Protein AF-A0A969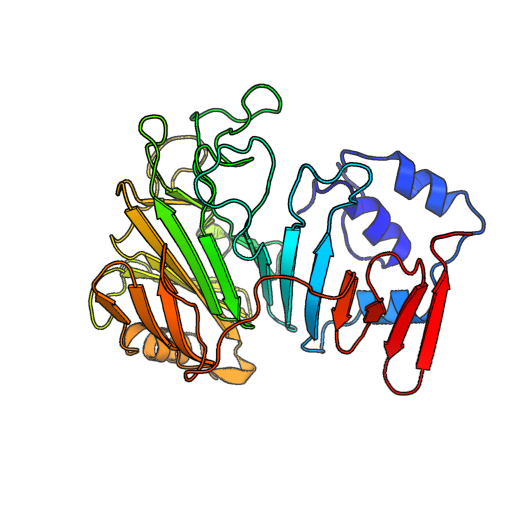XMC3-F1 (afdb_monomer)

Secondary structure (DSSP, 8-state):
-TT-TTHHHHHHHHS-S-SSS-S--HHHHHHHHSS----HHHHHHHT--S--EEEEEEE---SSS-S--EEEEEEE-SSEEEEEEET-STT--BSS---EEEEETTTEEEEEEB-S-S--SGGGSS-SSSSBSS--EEEEETTEEEEEEE--TT---EEEE--GGGSSEEEEEEEPEESSEEEEEEETTEEEEEEETT--EE--SSTTTTSEEEE--SEEEEEEEEEEHHHHSSHHHHHHHHHTSEEEEETTEEEEEETTTEEEEEESSS--EETTEEPP-S---SEEETTEEE-TT--EEEEEETTEEEEEETT-

Structure (mmCIF, N/CA/C/O backbone):
data_AF-A0A969XMC3-F1
#
_entry.id   AF-A0A969XMC3-F1
#
loop_
_atom_site.group_PDB
_atom_site.id
_atom_site.type_symbol
_atom_site.label_atom_id
_atom_site.label_alt_id
_atom_site.label_comp_id
_atom_site.label_asym_id
_atom_site.label_entity_id
_atom_site.label_seq_id
_atom_site.pdbx_PDB_ins_code
_atom_site.Cartn_x
_atom_site.Cartn_y
_atom_site.Cartn_z
_atom_site.occupancy
_atom_site.B_iso_or_equiv
_atom_site.auth_seq_id
_atom_site.auth_comp_id
_atom_site.auth_asym_id
_atom_site.auth_atom_id
_atom_site.pdbx_PDB_model_num
ATOM 1 N N . PRO A 1 1 ? -5.564 5.794 -11.787 1.00 57.62 1 PRO A N 1
ATOM 2 C CA . PRO A 1 1 ? -4.499 5.258 -12.676 1.00 57.62 1 PRO A CA 1
ATOM 3 C C . PRO A 1 1 ? -4.472 5.880 -14.079 1.00 57.62 1 PRO A C 1
ATOM 5 O O . PRO A 1 1 ? -3.404 6.253 -14.526 1.00 57.62 1 PRO A O 1
ATOM 8 N N . ASP A 1 2 ? -5.617 6.063 -14.751 1.00 64.00 2 ASP A N 1
ATOM 9 C CA . ASP A 1 2 ? -5.653 6.515 -16.165 1.00 64.00 2 ASP A CA 1
ATOM 10 C C . ASP A 1 2 ? -5.081 7.908 -16.460 1.00 64.00 2 ASP A C 1
ATOM 12 O O . ASP A 1 2 ? -4.822 8.234 -17.617 1.00 64.00 2 ASP A O 1
ATOM 16 N N . PHE A 1 3 ? -4.897 8.721 -15.422 1.00 70.06 3 PHE A N 1
ATOM 17 C CA . PHE A 1 3 ? -4.341 10.072 -15.497 1.00 70.06 3 PHE A CA 1
ATOM 18 C C . PHE A 1 3 ? -2.900 10.152 -14.976 1.00 70.06 3 PHE A C 1
ATOM 20 O O . PHE A 1 3 ? -2.352 11.245 -14.842 1.00 70.06 3 PHE A O 1
ATOM 27 N N . GLU A 1 4 ? -2.296 9.010 -14.642 1.00 75.81 4 GLU A N 1
ATOM 28 C CA . GLU A 1 4 ? -0.905 8.943 -14.209 1.00 75.81 4 GLU A CA 1
ATOM 29 C C . GLU A 1 4 ? 0.015 9.305 -15.398 1.00 75.81 4 GLU A C 1
ATOM 31 O O . GLU A 1 4 ? -0.264 8.963 -16.551 1.00 75.81 4 GLU A O 1
ATOM 36 N N . GLY A 1 5 ? 1.077 10.072 -15.133 1.00 76.88 5 GLY A N 1
ATOM 37 C CA . GLY A 1 5 ? 1.893 10.715 -16.168 1.00 76.88 5 GLY A CA 1
ATOM 38 C C . GLY A 1 5 ? 2.652 9.741 -17.075 1.00 76.88 5 GLY A C 1
ATOM 39 O O . GLY A 1 5 ? 2.871 10.036 -18.253 1.00 76.88 5 GLY A O 1
ATOM 40 N N . THR A 1 6 ? 3.007 8.561 -16.571 1.00 84.38 6 THR A N 1
ATOM 41 C CA . THR A 1 6 ? 3.701 7.508 -17.325 1.00 84.38 6 THR A CA 1
ATOM 42 C C . THR A 1 6 ? 2.764 6.573 -18.093 1.00 84.38 6 THR A C 1
ATOM 44 O O . THR A 1 6 ? 3.232 5.823 -18.948 1.00 84.38 6 THR A O 1
ATOM 47 N N . SER A 1 7 ? 1.442 6.659 -17.898 1.00 85.88 7 SER A N 1
ATOM 48 C CA . SER A 1 7 ? 0.456 5.752 -18.519 1.00 85.88 7 SER A CA 1
ATOM 49 C C . SER A 1 7 ? 0.546 5.665 -20.048 1.00 85.88 7 SER A C 1
ATOM 51 O O . SER A 1 7 ? 0.365 4.587 -20.614 1.00 85.88 7 SER A O 1
ATOM 53 N N . ALA A 1 8 ? 0.841 6.775 -20.729 1.00 87.25 8 ALA A N 1
ATOM 54 C CA . ALA A 1 8 ? 1.005 6.791 -22.184 1.00 87.25 8 ALA A CA 1
ATOM 55 C C . ALA A 1 8 ? 2.347 6.182 -22.626 1.00 87.25 8 ALA A C 1
ATOM 57 O O . ALA A 1 8 ? 2.423 5.543 -23.675 1.00 87.25 8 ALA A O 1
ATOM 58 N N . THR A 1 9 ? 3.397 6.350 -21.819 1.00 87.62 9 THR A N 1
ATOM 59 C CA . THR A 1 9 ? 4.702 5.716 -22.042 1.00 87.62 9 THR A CA 1
ATOM 60 C C . THR A 1 9 ? 4.599 4.205 -21.877 1.00 87.62 9 THR A C 1
ATOM 62 O O . THR A 1 9 ? 5.057 3.476 -22.751 1.00 87.62 9 THR A O 1
ATOM 65 N N . CYS A 1 10 ? 3.943 3.730 -20.814 1.00 87.94 10 CYS A N 1
ATOM 66 C CA . CYS A 1 10 ? 3.678 2.306 -20.609 1.00 87.94 10 CYS A CA 1
ATOM 67 C C . CYS A 1 10 ? 2.865 1.719 -21.767 1.00 87.94 10 CYS A C 1
ATOM 69 O O . CYS A 1 10 ? 3.186 0.635 -22.247 1.00 87.94 10 CYS A O 1
ATOM 71 N N . TRP A 1 11 ? 1.882 2.464 -22.290 1.00 87.44 11 TRP A N 1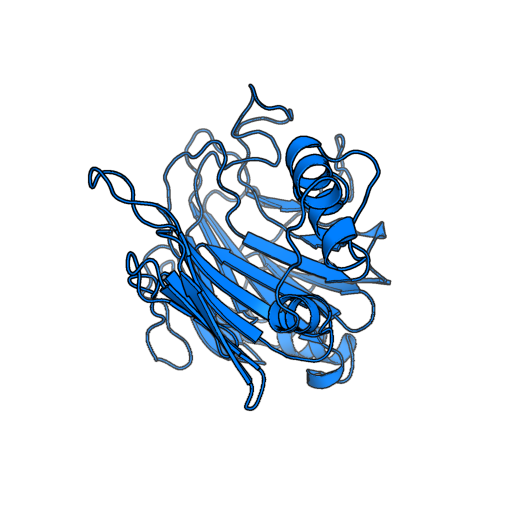
ATOM 72 C CA . TRP A 1 11 ? 1.101 1.997 -23.434 1.00 87.44 11 TRP A CA 1
ATOM 73 C C . TRP A 1 11 ? 1.976 1.802 -24.678 1.00 87.44 11 TRP A C 1
ATOM 75 O O . TRP A 1 11 ? 1.844 0.796 -25.366 1.00 87.44 11 TRP A O 1
ATOM 85 N N . LEU A 1 12 ? 2.900 2.727 -24.957 1.00 87.50 12 LEU A N 1
ATOM 86 C CA . LEU A 1 12 ? 3.820 2.599 -26.094 1.00 87.50 12 LEU A CA 1
ATOM 87 C C . LEU A 1 12 ? 4.866 1.501 -25.903 1.00 87.50 12 LEU A C 1
ATOM 89 O O . LEU A 1 12 ? 5.217 0.829 -26.869 1.00 87.50 12 LEU A O 1
ATOM 93 N N . ALA A 1 13 ? 5.386 1.349 -24.686 1.00 87.88 13 ALA A N 1
ATOM 94 C CA . ALA A 1 13 ? 6.452 0.401 -24.397 1.00 87.88 13 ALA A CA 1
ATOM 95 C C . ALA A 1 13 ? 5.925 -1.038 -24.285 1.00 87.88 13 ALA A C 1
ATOM 97 O O . ALA A 1 13 ? 6.535 -1.959 -24.825 1.00 87.88 13 ALA A O 1
ATOM 98 N N . TRP A 1 14 ? 4.781 -1.224 -23.622 1.00 88.12 14 TRP A N 1
ATOM 99 C CA . TRP A 1 14 ? 4.277 -2.530 -23.185 1.00 88.12 14 TRP A CA 1
ATOM 100 C C . TRP A 1 14 ? 2.871 -2.851 -23.711 1.00 88.12 14 TRP A C 1
ATOM 102 O O . TRP A 1 14 ? 2.376 -3.948 -23.502 1.00 88.12 14 TRP A O 1
ATOM 112 N N . GLY A 1 15 ? 2.173 -1.917 -24.364 1.00 87.00 15 GLY A N 1
ATOM 113 C CA . GLY A 1 15 ? 0.773 -2.110 -24.768 1.00 87.00 15 GLY A CA 1
ATOM 114 C C . GLY A 1 15 ? -0.236 -2.015 -23.615 1.00 87.00 15 GLY A C 1
ATOM 115 O O . GLY A 1 15 ? -1.436 -2.177 -23.836 1.00 87.00 15 GLY A O 1
ATOM 116 N N . THR A 1 16 ? 0.220 -1.714 -22.395 1.00 84.50 16 THR A N 1
ATOM 117 C CA . THR A 1 16 ? -0.602 -1.564 -21.187 1.00 84.50 16 THR A CA 1
ATOM 118 C C . THR A 1 16 ? -0.552 -0.122 -20.684 1.00 84.50 16 THR A C 1
ATOM 120 O O . THR A 1 16 ? 0.507 0.489 -20.605 1.00 84.50 16 THR A O 1
ATOM 123 N N . GLY A 1 17 ? -1.705 0.468 -20.360 1.00 83.12 17 GLY A N 1
ATOM 124 C CA . GLY A 1 17 ? -1.800 1.871 -19.940 1.00 83.12 17 GLY A CA 1
ATOM 125 C C . GLY A 1 17 ? -2.906 2.632 -20.668 1.00 83.12 17 GLY A C 1
ATOM 126 O O . GLY A 1 17 ? -3.879 2.039 -21.133 1.00 83.12 17 GLY A O 1
ATOM 127 N N . SER A 1 18 ? -2.769 3.955 -20.759 1.00 81.12 18 SER A N 1
ATOM 128 C CA . SER A 1 18 ? -3.768 4.847 -21.363 1.00 81.12 18 SER A CA 1
ATOM 129 C C . SER A 1 18 ? -3.098 5.928 -22.208 1.00 81.12 18 SER A C 1
ATOM 131 O O . SER A 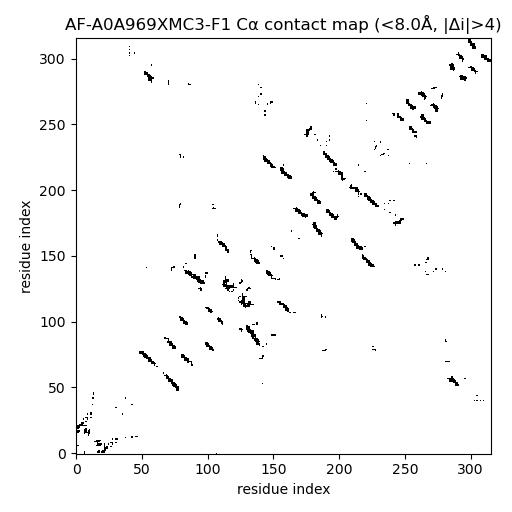1 18 ? -2.245 6.666 -21.721 1.00 81.12 18 SER A O 1
ATOM 133 N N . LEU A 1 19 ? -3.529 6.058 -23.467 1.00 77.94 19 LEU A N 1
ATOM 134 C CA . LEU A 1 19 ? -3.140 7.161 -24.358 1.00 77.94 19 LEU A CA 1
ATOM 135 C C . LEU A 1 19 ? -3.945 8.440 -24.118 1.00 77.94 19 LEU A C 1
ATOM 137 O O . LEU A 1 19 ? -3.538 9.531 -24.514 1.00 77.94 19 LEU A O 1
ATOM 141 N N . SER A 1 20 ? -5.120 8.318 -23.510 1.00 65.50 20 SER A N 1
ATOM 142 C CA . SER A 1 20 ? -6.017 9.441 -23.302 1.00 65.50 20 SER A CA 1
ATOM 143 C C . SER A 1 20 ? -5.770 10.045 -21.924 1.00 65.50 20 SER A C 1
ATOM 145 O O . SER A 1 20 ? -6.074 9.404 -20.922 1.00 65.50 20 SER A O 1
ATOM 147 N N . LYS A 1 21 ? -5.333 11.312 -21.898 1.00 61.06 21 LYS A N 1
ATOM 148 C CA . LYS A 1 21 ? -5.338 12.216 -20.726 1.00 61.06 21 LYS A CA 1
ATOM 149 C C . LYS A 1 21 ? -4.160 12.130 -19.735 1.00 61.06 21 LYS A C 1
ATOM 151 O O . LYS A 1 21 ? -4.297 12.608 -18.612 1.00 61.06 21 LYS A O 1
ATOM 156 N N . GLY A 1 22 ? -2.997 11.621 -20.143 1.00 61.03 22 GLY A N 1
ATOM 157 C CA . GLY A 1 22 ? -1.764 11.773 -19.354 1.00 61.03 22 GLY A CA 1
ATOM 158 C C . GLY A 1 22 ? -1.312 13.239 -19.260 1.00 61.03 22 GLY A C 1
ATOM 159 O O . GLY A 1 22 ? -1.433 13.995 -20.225 1.00 61.03 22 GLY A O 1
ATOM 160 N N . THR A 1 23 ? -0.785 13.649 -18.105 1.00 61.44 23 THR A N 1
ATOM 161 C CA . THR A 1 23 ? -0.321 15.029 -17.843 1.00 61.44 23 THR A CA 1
ATOM 162 C C . THR A 1 23 ? 1.047 15.347 -18.463 1.00 61.44 23 THR A C 1
ATOM 164 O O . THR A 1 23 ? 1.421 16.515 -18.556 1.00 61.44 23 THR A O 1
ATOM 167 N N . SER A 1 24 ? 1.780 14.334 -18.944 1.00 62.31 24 SER A N 1
ATOM 168 C CA . SER A 1 24 ? 3.119 14.464 -19.534 1.00 62.31 24 SER A CA 1
ATOM 169 C C . SER A 1 24 ? 3.226 13.783 -20.904 1.00 62.31 24 SER A C 1
ATOM 171 O O . SER A 1 24 ? 3.593 12.617 -21.018 1.00 62.31 24 SER A O 1
ATOM 173 N N . GLY A 1 25 ? 2.951 14.533 -21.976 1.00 65.44 25 GLY A N 1
ATOM 174 C CA . GLY A 1 25 ? 3.040 14.042 -23.361 1.00 65.44 25 GLY A CA 1
ATOM 175 C C . GLY A 1 25 ? 4.457 13.965 -23.951 1.00 65.44 25 GLY A C 1
ATOM 176 O O . GLY A 1 25 ? 4.625 13.456 -25.054 1.00 65.44 25 GLY A O 1
ATOM 177 N N . MET A 1 26 ? 5.488 14.455 -23.253 1.00 78.12 26 MET A N 1
ATOM 178 C CA . MET A 1 26 ? 6.849 14.512 -23.811 1.00 78.12 26 MET A CA 1
ATOM 179 C C . MET A 1 26 ? 7.510 13.134 -23.922 1.00 78.12 26 MET A C 1
ATOM 181 O O . MET A 1 26 ? 8.058 12.812 -24.971 1.00 78.12 26 MET A O 1
ATOM 185 N N . CYS A 1 27 ? 7.434 12.311 -22.873 1.00 82.38 27 CYS A N 1
ATOM 186 C CA . CYS A 1 27 ? 8.032 10.973 -22.856 1.00 82.38 27 CYS A CA 1
ATOM 187 C C . CYS A 1 27 ? 7.484 10.031 -23.951 1.00 82.38 27 CYS A C 1
ATOM 189 O O . CYS A 1 27 ? 8.291 9.434 -24.667 1.00 82.38 27 CYS A O 1
ATOM 191 N N . PRO A 1 28 ? 6.156 9.914 -24.168 1.00 85.56 28 PRO A N 1
ATOM 192 C CA . PRO A 1 28 ? 5.654 9.062 -25.242 1.00 85.56 28 PRO A CA 1
ATOM 193 C C . PRO A 1 28 ? 6.086 9.554 -26.634 1.00 85.56 28 PRO A C 1
ATOM 195 O O . PRO A 1 28 ? 6.432 8.742 -27.489 1.00 85.56 28 PRO A O 1
ATOM 198 N N . VAL A 1 29 ? 6.147 10.874 -26.864 1.00 87.12 29 VAL A N 1
ATOM 199 C CA . VAL A 1 29 ? 6.617 11.436 -28.143 1.00 87.12 29 VAL A CA 1
ATOM 200 C C . VAL A 1 29 ? 8.101 11.149 -28.370 1.00 87.12 29 VAL A C 1
ATOM 202 O O . VAL A 1 29 ? 8.470 10.712 -29.462 1.00 87.12 29 VAL A O 1
ATOM 205 N N . THR A 1 30 ? 8.962 11.357 -27.367 1.00 87.94 30 THR A N 1
ATOM 206 C CA . THR A 1 30 ? 10.400 11.083 -27.513 1.00 87.94 30 THR A CA 1
ATOM 207 C C . THR A 1 30 ? 10.658 9.599 -27.734 1.00 87.94 30 THR A C 1
ATOM 209 O O . THR A 1 30 ? 11.453 9.248 -28.601 1.00 87.94 30 THR A O 1
ATOM 212 N N . MET A 1 31 ? 9.938 8.716 -27.039 1.00 87.75 31 MET A N 1
ATOM 213 C CA . MET A 1 31 ? 10.046 7.275 -27.254 1.00 87.75 31 MET A CA 1
ATOM 214 C C . MET A 1 31 ? 9.613 6.890 -28.676 1.00 87.75 31 MET A C 1
ATOM 216 O O . MET A 1 31 ? 10.391 6.261 -29.391 1.00 87.75 31 MET A O 1
ATOM 220 N N . ALA A 1 32 ? 8.431 7.336 -29.120 1.00 88.81 32 ALA A N 1
ATOM 221 C CA . ALA A 1 32 ? 7.871 6.995 -30.431 1.00 88.81 32 ALA A CA 1
ATOM 222 C C . ALA A 1 32 ? 8.684 7.534 -31.623 1.00 88.81 32 ALA A C 1
ATOM 224 O O . ALA A 1 32 ? 8.706 6.914 -32.684 1.00 88.81 32 ALA A O 1
ATOM 225 N N . THR A 1 33 ? 9.342 8.686 -31.465 1.00 91.38 33 THR A N 1
ATOM 226 C CA . THR A 1 33 ? 10.127 9.332 -32.537 1.00 91.38 33 THR A CA 1
ATOM 227 C C . THR A 1 33 ? 11.608 8.953 -32.531 1.00 91.38 33 THR A C 1
ATOM 229 O O . THR A 1 33 ? 12.334 9.299 -33.463 1.00 91.38 33 THR A O 1
ATOM 232 N N . SER A 1 34 ? 12.071 8.226 -31.513 1.00 92.12 34 SER A N 1
ATOM 233 C CA . SER A 1 34 ? 13.463 7.791 -31.403 1.00 92.12 34 SER A CA 1
ATOM 234 C C . SER A 1 34 ? 13.719 6.405 -32.010 1.00 92.12 34 SER A C 1
ATOM 236 O O . SER A 1 34 ? 12.816 5.598 -32.258 1.00 92.12 34 SER A O 1
ATOM 238 N N . ALA A 1 35 ? 15.004 6.091 -32.187 1.00 92.25 35 ALA A N 1
ATOM 239 C CA . ALA A 1 35 ? 15.465 4.737 -32.485 1.00 92.25 35 ALA A CA 1
ATOM 240 C C . ALA A 1 35 ? 15.510 3.824 -31.240 1.00 92.25 35 ALA A C 1
ATOM 242 O O . ALA A 1 35 ? 15.829 2.644 -31.375 1.00 92.25 35 ALA A O 1
ATOM 243 N N . TYR A 1 36 ? 15.203 4.339 -30.039 1.00 87.75 36 TYR A N 1
ATOM 244 C CA . TYR A 1 36 ? 15.251 3.555 -28.807 1.00 87.75 36 TYR A CA 1
ATOM 245 C C . TYR A 1 36 ? 14.227 2.420 -28.845 1.00 87.75 36 TYR A C 1
ATOM 247 O O . TYR A 1 36 ? 13.073 2.606 -29.237 1.00 87.75 36 TYR A O 1
ATOM 255 N N . ARG A 1 37 ? 14.649 1.235 -28.415 1.00 85.25 37 ARG A N 1
ATOM 256 C CA . ARG A 1 37 ? 13.784 0.083 -28.174 1.00 85.25 37 ARG A CA 1
ATOM 257 C C . ARG A 1 37 ? 14.122 -0.449 -26.794 1.00 85.25 37 ARG A C 1
ATOM 259 O O . ARG A 1 37 ? 15.298 -0.647 -26.493 1.00 85.25 37 ARG A O 1
ATOM 266 N N . ALA A 1 38 ? 13.100 -0.649 -25.968 1.00 84.88 38 ALA A N 1
ATOM 267 C CA . ALA A 1 38 ? 13.299 -1.252 -24.664 1.00 84.88 38 ALA A CA 1
ATOM 268 C C . ALA A 1 38 ? 13.904 -2.660 -24.838 1.00 84.88 38 ALA A C 1
ATOM 270 O O . ALA A 1 38 ? 13.437 -3.409 -25.703 1.00 84.88 38 ALA A O 1
ATOM 271 N N . PRO A 1 39 ? 14.927 -3.032 -24.049 1.00 88.44 39 PRO A N 1
ATOM 272 C CA . PRO A 1 39 ? 15.410 -4.405 -23.984 1.00 88.44 39 PRO A CA 1
ATOM 273 C C . PRO A 1 39 ? 14.260 -5.409 -23.816 1.00 88.44 39 PRO A C 1
ATOM 275 O O . PRO A 1 39 ? 13.330 -5.176 -23.038 1.00 88.44 39 PRO A O 1
ATOM 278 N N . ALA A 1 40 ? 14.326 -6.537 -24.529 1.00 89.31 40 ALA A N 1
ATOM 279 C CA . ALA A 1 40 ? 13.264 -7.549 -24.522 1.00 89.31 40 ALA A CA 1
ATOM 280 C C . ALA A 1 40 ? 12.960 -8.074 -23.107 1.00 89.31 40 ALA A C 1
ATOM 282 O O . ALA A 1 40 ? 11.796 -8.289 -22.775 1.00 89.31 40 ALA A O 1
ATOM 283 N N . ILE A 1 41 ? 13.983 -8.179 -22.254 1.00 92.56 41 ILE A N 1
ATOM 284 C CA . ILE A 1 41 ? 13.846 -8.545 -20.839 1.00 92.56 41 ILE A CA 1
ATOM 285 C C . ILE A 1 41 ? 12.941 -7.583 -20.049 1.00 92.56 41 ILE A C 1
ATOM 287 O O . ILE A 1 41 ? 12.122 -8.036 -19.258 1.00 92.56 41 ILE A O 1
ATOM 291 N N . LEU A 1 42 ? 13.004 -6.268 -20.297 1.00 91.12 42 LEU A N 1
ATOM 292 C CA . LEU A 1 42 ? 12.108 -5.306 -19.637 1.00 91.12 42 LEU A CA 1
ATOM 293 C C . LEU A 1 42 ? 10.668 -5.477 -20.114 1.00 91.12 42 LEU A C 1
ATOM 295 O O . LEU A 1 42 ? 9.740 -5.408 -19.315 1.00 91.12 42 LEU A O 1
ATOM 299 N N . THR A 1 43 ? 10.491 -5.734 -21.413 1.00 90.06 43 THR A N 1
ATOM 300 C CA . THR A 1 43 ? 9.163 -5.965 -21.996 1.00 90.06 43 THR A CA 1
ATOM 301 C C . THR A 1 43 ? 8.530 -7.216 -21.408 1.00 90.06 43 THR A C 1
ATOM 303 O O . THR A 1 43 ? 7.369 -7.187 -21.014 1.00 90.06 43 THR A O 1
ATOM 306 N N . SER A 1 44 ? 9.292 -8.308 -21.309 1.00 91.19 44 SER A N 1
ATOM 307 C CA . SER A 1 44 ? 8.781 -9.533 -20.707 1.00 91.19 44 SER A CA 1
ATOM 308 C C . SER A 1 44 ? 8.420 -9.296 -19.243 1.00 91.19 44 SER A C 1
ATOM 310 O O . SER A 1 44 ? 7.356 -9.731 -18.815 1.00 91.19 44 SER A O 1
ATOM 312 N N . MET A 1 45 ? 9.276 -8.621 -18.461 1.00 92.69 45 MET A N 1
ATOM 313 C CA . MET A 1 45 ? 9.014 -8.321 -17.043 1.00 92.69 45 MET A CA 1
ATOM 314 C C . MET A 1 45 ? 7.751 -7.478 -16.861 1.00 92.69 45 MET A C 1
ATOM 316 O O . MET A 1 45 ? 6.930 -7.788 -16.007 1.00 92.69 45 MET A O 1
ATOM 320 N N . ALA A 1 46 ? 7.568 -6.446 -17.686 1.00 90.50 46 ALA A N 1
ATOM 321 C CA . ALA A 1 46 ? 6.406 -5.563 -17.618 1.00 90.50 46 ALA A CA 1
ATOM 322 C C . ALA A 1 46 ? 5.084 -6.256 -17.996 1.00 90.50 46 ALA A C 1
ATOM 324 O O . ALA A 1 46 ? 4.023 -5.834 -17.542 1.00 90.50 46 ALA A O 1
ATOM 325 N N . LEU A 1 47 ? 5.145 -7.291 -18.839 1.00 91.19 47 LEU A N 1
ATOM 326 C CA . LEU A 1 47 ? 3.986 -8.052 -19.315 1.00 91.19 47 LEU A CA 1
ATOM 327 C C . LEU A 1 47 ? 3.668 -9.295 -18.481 1.00 91.19 47 LEU A C 1
ATOM 329 O O . LEU A 1 47 ? 2.708 -9.995 -18.781 1.00 91.19 47 LEU A O 1
ATOM 333 N N . ASP A 1 48 ? 4.473 -9.588 -17.469 1.00 93.19 48 ASP A N 1
ATOM 334 C CA . ASP A 1 48 ? 4.291 -10.756 -16.621 1.00 93.19 48 ASP A CA 1
ATOM 335 C C . ASP A 1 48 ? 3.173 -10.522 -15.600 1.00 93.19 48 ASP A C 1
ATOM 337 O O . ASP A 1 48 ? 3.277 -9.661 -14.724 1.00 93.19 48 ASP A O 1
ATOM 341 N N . ASP A 1 49 ? 2.112 -11.314 -15.689 1.00 91.00 49 ASP A N 1
ATOM 342 C CA . ASP A 1 49 ? 0.951 -11.287 -14.799 1.00 91.00 49 ASP A CA 1
ATOM 343 C C . ASP A 1 49 ? 0.830 -12.554 -13.936 1.00 91.00 49 ASP A C 1
ATOM 345 O O . ASP A 1 49 ? -0.168 -12.731 -13.244 1.00 91.00 49 ASP A O 1
ATOM 349 N N . GLU A 1 50 ? 1.859 -13.407 -13.922 1.00 94.25 50 GLU A N 1
ATOM 350 C CA . GLU A 1 50 ? 1.849 -14.699 -13.221 1.00 94.25 50 GLU A CA 1
ATOM 351 C C . GLU A 1 50 ? 2.752 -14.726 -11.979 1.00 94.25 50 GLU A C 1
ATOM 353 O O . GLU A 1 50 ? 2.460 -15.428 -11.005 1.00 94.25 50 GLU A O 1
ATOM 358 N N . SER A 1 51 ? 3.849 -13.966 -11.983 1.00 95.31 51 SER A N 1
ATOM 359 C CA . SER A 1 51 ? 4.858 -14.060 -10.930 1.00 95.31 51 SER A CA 1
ATOM 360 C C . SER A 1 51 ? 4.488 -13.250 -9.691 1.00 95.31 51 SER A C 1
ATOM 362 O O . SER A 1 51 ? 3.973 -12.132 -9.769 1.00 95.31 51 SER A O 1
ATOM 364 N N . VAL A 1 52 ? 4.839 -13.796 -8.527 1.00 96.50 52 VAL A N 1
ATOM 365 C CA . VAL A 1 52 ? 4.907 -13.035 -7.278 1.00 96.50 52 VAL A CA 1
ATOM 366 C C . VAL A 1 52 ? 6.300 -12.429 -7.169 1.00 96.50 52 VAL A C 1
ATOM 368 O O . VAL A 1 52 ? 7.288 -13.140 -7.325 1.00 96.50 52 VAL A O 1
ATOM 371 N N . VAL A 1 53 ? 6.378 -11.123 -6.930 1.00 95.88 53 VAL A N 1
ATOM 372 C CA . VAL A 1 53 ? 7.637 -10.375 -6.882 1.00 95.88 53 VAL A CA 1
ATOM 373 C C . VAL A 1 53 ? 7.629 -9.450 -5.675 1.00 95.88 53 VAL A C 1
ATOM 375 O O . VAL A 1 53 ? 6.737 -8.612 -5.534 1.00 95.88 53 VAL A O 1
ATOM 378 N N . GLU A 1 54 ? 8.648 -9.577 -4.830 1.00 96.44 54 GLU A N 1
ATOM 379 C CA . GLU A 1 54 ? 8.996 -8.579 -3.820 1.00 96.44 54 GLU A CA 1
ATOM 380 C C . GLU A 1 54 ? 10.140 -7.710 -4.358 1.00 96.44 54 GLU A C 1
ATOM 382 O O . GLU A 1 54 ? 11.083 -8.211 -4.974 1.00 96.44 54 GLU A O 1
ATOM 387 N N . SER A 1 55 ? 10.047 -6.402 -4.144 1.00 97.19 55 SER A N 1
ATOM 388 C CA . SER A 1 55 ? 11.105 -5.435 -4.421 1.00 97.19 55 SER A CA 1
ATOM 389 C C . SER A 1 55 ? 11.264 -4.523 -3.215 1.00 97.19 55 SER A C 1
ATOM 391 O O . SER A 1 55 ? 10.284 -3.971 -2.709 1.00 97.19 55 SER A O 1
ATOM 393 N N . ARG A 1 56 ? 12.498 -4.369 -2.742 1.00 97.56 56 ARG A N 1
ATOM 394 C CA . ARG A 1 56 ? 12.880 -3.365 -1.749 1.00 97.56 56 ARG A CA 1
ATOM 395 C C . ARG A 1 56 ? 13.658 -2.284 -2.462 1.00 97.56 56 ARG A C 1
ATOM 397 O O . ARG A 1 56 ? 14.651 -2.564 -3.128 1.00 97.56 56 ARG A O 1
ATOM 404 N N . GLU A 1 57 ? 13.206 -1.048 -2.325 1.00 95.75 57 GLU A N 1
ATOM 405 C CA . GLU A 1 57 ? 13.748 0.059 -3.101 1.00 95.75 57 GLU A CA 1
ATOM 406 C C . GLU A 1 57 ? 14.133 1.219 -2.203 1.00 95.75 57 GLU A C 1
ATOM 408 O O . GLU A 1 57 ? 13.444 1.538 -1.230 1.00 95.75 57 GLU A O 1
ATOM 413 N N . ARG A 1 58 ? 15.229 1.878 -2.567 1.00 94.06 58 ARG A N 1
ATOM 414 C CA . ARG A 1 58 ? 15.706 3.097 -1.924 1.00 94.06 58 ARG A CA 1
ATOM 415 C C . ARG A 1 58 ? 15.700 4.237 -2.924 1.00 94.06 58 ARG A C 1
ATOM 417 O O . ARG A 1 58 ? 16.485 4.260 -3.871 1.00 94.06 58 ARG A O 1
ATOM 424 N N . GLN A 1 59 ? 14.844 5.217 -2.666 1.00 90.88 59 GLN A N 1
ATOM 425 C CA . GLN A 1 59 ? 14.651 6.396 -3.499 1.00 90.88 59 GLN A CA 1
ATOM 426 C C . GLN A 1 59 ? 15.133 7.677 -2.804 1.00 90.88 59 GLN A C 1
ATOM 428 O O . GLN A 1 59 ? 15.198 7.781 -1.577 1.00 90.88 59 GLN A O 1
ATOM 433 N N . GLY A 1 60 ? 15.459 8.679 -3.622 1.00 84.19 60 GLY A N 1
ATOM 434 C CA . GLY A 1 60 ? 16.082 9.934 -3.199 1.00 84.19 60 GLY A CA 1
ATOM 435 C C . GLY A 1 60 ? 17.583 9.936 -3.479 1.00 84.19 60 GLY A C 1
ATOM 436 O O . GLY A 1 60 ? 18.211 8.882 -3.513 1.00 84.19 60 GLY A O 1
ATOM 437 N N . TYR A 1 61 ? 18.152 11.118 -3.717 1.00 68.38 61 TYR A N 1
ATOM 438 C CA . TYR A 1 61 ? 19.560 11.294 -4.074 1.00 68.38 61 TYR A CA 1
ATOM 439 C C . TYR A 1 61 ? 20.223 12.289 -3.120 1.00 68.38 61 TYR A C 1
ATOM 441 O O . TYR A 1 61 ? 19.916 13.485 -3.124 1.00 68.38 61 TYR A O 1
ATOM 449 N N . HIS A 1 62 ? 21.135 11.808 -2.276 1.00 62.44 62 HIS A N 1
ATOM 450 C CA . HIS A 1 62 ? 21.875 12.665 -1.355 1.00 62.44 62 HIS A CA 1
ATOM 451 C C . HIS A 1 62 ? 23.049 13.355 -2.056 1.00 62.44 62 HIS A C 1
ATOM 453 O O . HIS A 1 62 ? 24.166 12.845 -2.054 1.00 62.44 62 HIS A O 1
ATOM 459 N N . ARG A 1 63 ? 22.850 14.577 -2.562 1.00 54.50 63 ARG A N 1
ATOM 460 C CA . ARG A 1 63 ? 23.996 15.473 -2.819 1.00 54.50 63 ARG A CA 1
ATOM 461 C C . ARG A 1 63 ? 24.404 16.321 -1.618 1.00 54.50 63 ARG A C 1
ATOM 463 O O . ARG A 1 63 ? 25.542 16.771 -1.598 1.00 54.50 63 ARG A O 1
ATOM 470 N N . MET A 1 64 ? 23.527 16.532 -0.624 1.00 51.91 64 MET A N 1
ATOM 471 C CA . MET A 1 64 ? 23.797 17.450 0.503 1.00 51.91 64 MET A CA 1
ATOM 472 C C . MET A 1 64 ? 23.246 17.022 1.884 1.00 51.91 64 MET A C 1
ATOM 474 O O . MET A 1 64 ? 23.014 17.872 2.731 1.00 51.91 64 MET A O 1
ATOM 478 N N . ALA A 1 65 ? 23.084 15.718 2.146 1.00 57.34 65 ALA A N 1
ATOM 479 C CA . ALA A 1 65 ? 22.857 15.133 3.486 1.00 57.34 65 ALA A CA 1
ATOM 480 C C . ALA A 1 65 ? 21.623 15.584 4.315 1.00 57.34 65 ALA A C 1
ATOM 482 O O . ALA A 1 65 ? 21.494 15.153 5.456 1.00 57.34 65 ALA A O 1
ATOM 483 N N . THR A 1 66 ? 20.698 16.401 3.796 1.00 60.06 66 THR A N 1
ATOM 484 C CA . THR A 1 66 ? 19.607 16.965 4.625 1.00 60.06 66 THR A CA 1
ATOM 485 C C . THR A 1 66 ? 18.292 16.180 4.651 1.00 60.06 66 THR A C 1
ATOM 487 O O . THR A 1 66 ? 17.502 16.415 5.558 1.00 60.06 66 THR A O 1
ATOM 490 N N . ALA A 1 67 ? 18.020 15.275 3.703 1.00 70.00 67 ALA A N 1
ATOM 491 C CA . ALA A 1 67 ? 16.715 14.602 3.597 1.00 70.00 67 ALA A CA 1
ATOM 492 C C . ALA A 1 67 ? 16.852 13.079 3.510 1.00 70.00 67 ALA A C 1
ATOM 494 O O . ALA A 1 67 ? 17.486 12.595 2.577 1.00 70.00 67 ALA A O 1
ATOM 495 N N . GLU A 1 68 ? 16.258 12.347 4.458 1.00 82.62 68 GLU A N 1
ATOM 496 C CA . GLU A 1 68 ? 16.271 10.877 4.506 1.00 82.62 68 GLU A CA 1
ATOM 497 C C . GLU A 1 68 ? 15.771 10.233 3.200 1.00 82.62 68 GLU A C 1
ATOM 499 O O . GLU A 1 68 ? 14.885 10.764 2.529 1.00 82.62 68 GLU A O 1
ATOM 504 N N . HIS A 1 69 ? 16.313 9.061 2.856 1.00 89.00 69 HIS A N 1
ATOM 505 C CA . HIS A 1 69 ? 15.796 8.271 1.737 1.00 89.00 69 HIS A CA 1
ATOM 506 C C . HIS A 1 69 ? 14.391 7.752 2.017 1.00 89.00 69 HIS A C 1
ATOM 508 O O . HIS A 1 69 ? 14.087 7.321 3.131 1.00 89.00 69 HIS A O 1
ATOM 514 N N . ALA A 1 70 ? 13.586 7.687 0.962 1.00 92.69 70 ALA A N 1
ATOM 515 C CA . ALA A 1 70 ? 12.371 6.894 0.963 1.00 92.69 70 ALA A CA 1
ATOM 516 C C . ALA A 1 70 ? 12.754 5.433 0.705 1.00 92.69 70 ALA A C 1
ATOM 518 O O . ALA A 1 70 ? 13.202 5.088 -0.387 1.00 92.69 70 ALA A O 1
ATOM 519 N N . ASN A 1 71 ? 12.614 4.591 1.724 1.00 95.62 71 ASN A N 1
ATOM 520 C CA . ASN A 1 71 ? 12.776 3.147 1.597 1.00 95.62 71 ASN A CA 1
ATOM 521 C C . ASN A 1 71 ? 11.377 2.554 1.462 1.00 95.62 71 ASN A C 1
ATOM 523 O O . ASN A 1 71 ? 10.537 2.815 2.315 1.00 95.62 71 ASN A O 1
ATOM 527 N N . LEU A 1 72 ? 11.089 1.794 0.413 1.00 95.31 72 LEU A N 1
ATOM 528 C CA . LEU A 1 72 ? 9.763 1.218 0.198 1.00 95.31 72 LEU A CA 1
ATOM 529 C C . LEU A 1 72 ? 9.850 -0.268 -0.116 1.00 95.31 72 LEU A C 1
ATOM 531 O O . LEU A 1 72 ? 10.871 -0.759 -0.596 1.00 95.31 72 LEU A O 1
ATOM 535 N N . ILE A 1 73 ? 8.761 -0.969 0.176 1.00 97.50 73 ILE A N 1
ATOM 536 C CA . ILE A 1 73 ? 8.547 -2.338 -0.278 1.00 97.50 73 ILE A CA 1
ATOM 537 C C . ILE A 1 73 ? 7.455 -2.305 -1.336 1.00 97.50 73 ILE A C 1
ATOM 539 O O . ILE A 1 73 ? 6.467 -1.586 -1.196 1.00 97.50 73 ILE A O 1
ATOM 543 N N . VAL A 1 74 ? 7.634 -3.079 -2.395 1.00 97.44 74 VAL A N 1
ATOM 544 C CA . VAL A 1 74 ? 6.611 -3.385 -3.387 1.00 97.44 74 VAL A CA 1
ATOM 545 C C . VAL A 1 74 ? 6.441 -4.894 -3.380 1.00 97.44 74 VAL A C 1
ATOM 547 O O . VAL A 1 74 ? 7.391 -5.627 -3.629 1.00 97.44 74 VAL A O 1
ATOM 550 N N . TYR A 1 75 ? 5.235 -5.362 -3.088 1.00 98.19 75 TYR A N 1
ATOM 551 C CA . TYR A 1 75 ? 4.880 -6.771 -3.165 1.00 98.19 75 TYR A CA 1
ATOM 552 C C . TYR A 1 75 ? 3.772 -6.928 -4.200 1.00 98.19 75 TYR A C 1
ATOM 554 O O . TYR A 1 75 ? 2.649 -6.456 -4.005 1.00 98.19 75 TYR A O 1
ATOM 562 N N . ARG A 1 76 ? 4.111 -7.535 -5.335 1.00 97.31 76 ARG A N 1
ATOM 563 C CA . ARG A 1 76 ? 3.228 -7.723 -6.484 1.00 97.31 76 ARG A CA 1
ATOM 564 C C . ARG A 1 76 ? 2.895 -9.197 -6.632 1.00 97.31 76 ARG A C 1
ATOM 566 O O . ARG A 1 76 ? 3.778 -10.042 -6.592 1.00 97.31 76 ARG A O 1
ATOM 573 N N . THR A 1 77 ? 1.628 -9.484 -6.867 1.00 97.94 77 THR A N 1
ATOM 574 C CA . THR A 1 77 ? 1.100 -10.800 -7.223 1.00 97.94 77 THR A CA 1
ATOM 575 C C . THR A 1 77 ? 0.297 -10.680 -8.525 1.00 97.94 77 THR A C 1
ATOM 577 O O . THR A 1 77 ? 0.044 -9.558 -8.981 1.00 97.94 77 THR A O 1
ATOM 580 N N . PRO A 1 78 ? -0.167 -11.801 -9.104 1.00 97.44 78 PRO A N 1
ATOM 581 C CA . PRO A 1 78 ? -1.132 -11.783 -10.205 1.00 97.44 78 PRO A CA 1
ATOM 582 C C . PRO A 1 78 ? -2.415 -11.002 -9.919 1.00 97.44 78 PRO A C 1
ATOM 584 O O . PRO A 1 78 ? -3.039 -10.487 -10.841 1.00 97.44 78 PRO A O 1
ATOM 587 N N . ASP A 1 79 ? -2.830 -10.918 -8.655 1.00 98.19 79 ASP A N 1
ATOM 588 C CA . ASP A 1 79 ? -4.176 -10.477 -8.282 1.00 98.19 79 ASP A CA 1
ATOM 589 C C . ASP A 1 79 ? -4.198 -9.109 -7.585 1.00 98.19 79 ASP A C 1
ATOM 591 O O . ASP A 1 79 ? -5.229 -8.431 -7.573 1.00 98.19 79 ASP A O 1
ATOM 595 N N . TYR A 1 80 ? -3.064 -8.691 -7.017 1.00 98.12 80 TYR A N 1
ATOM 596 C CA . TYR A 1 80 ? -2.896 -7.411 -6.333 1.00 98.12 80 TYR A CA 1
ATOM 597 C C . TYR A 1 80 ? -1.428 -6.977 -6.248 1.00 98.12 80 TYR A C 1
ATOM 599 O O . TYR A 1 80 ? -0.507 -7.789 -6.315 1.00 98.12 80 TYR A O 1
ATOM 607 N N . LEU A 1 81 ? -1.218 -5.689 -6.000 1.00 98.00 81 LEU A N 1
ATOM 608 C CA . LEU A 1 81 ? 0.053 -5.093 -5.605 1.00 98.00 81 LEU A CA 1
ATOM 609 C C . LEU A 1 81 ? -0.154 -4.272 -4.334 1.00 98.00 81 LEU A C 1
ATOM 611 O O . LEU A 1 81 ? -1.120 -3.522 -4.242 1.00 98.00 81 LEU A O 1
ATOM 615 N N . ILE A 1 82 ? 0.760 -4.372 -3.376 1.00 98.62 82 ILE A N 1
ATOM 616 C CA . ILE A 1 82 ? 0.785 -3.554 -2.159 1.00 98.62 82 ILE A CA 1
ATOM 617 C C . ILE A 1 82 ? 2.164 -2.933 -1.981 1.00 98.62 82 ILE A C 1
ATOM 619 O O . ILE A 1 82 ? 3.189 -3.604 -2.123 1.00 98.62 82 ILE A O 1
ATOM 623 N N . SER A 1 83 ? 2.191 -1.636 -1.695 1.00 98.25 83 SER A N 1
ATOM 624 C CA . SER A 1 83 ? 3.428 -0.901 -1.482 1.00 98.25 83 SER A CA 1
ATOM 625 C C . SER A 1 83 ? 3.276 0.177 -0.422 1.00 98.25 83 SER A C 1
ATOM 627 O O . SER A 1 83 ? 2.230 0.820 -0.337 1.00 98.25 83 SER A O 1
ATOM 629 N N . GLY A 1 84 ? 4.334 0.384 0.355 1.00 98.00 84 GLY A N 1
ATOM 630 C CA . GLY A 1 84 ? 4.388 1.299 1.481 1.00 98.00 84 GLY A CA 1
ATOM 631 C C . GLY A 1 84 ? 5.807 1.811 1.706 1.00 98.00 84 GLY A C 1
ATOM 632 O O . GLY A 1 84 ? 6.781 1.057 1.614 1.00 98.00 84 GLY A O 1
ATOM 633 N N . VAL A 1 85 ? 5.923 3.106 2.000 1.00 96.88 85 VAL A N 1
ATOM 634 C CA . VAL A 1 85 ? 7.194 3.782 2.275 1.00 96.88 85 VAL A CA 1
ATOM 635 C C . VAL A 1 85 ? 7.521 3.673 3.764 1.00 96.88 85 VAL A C 1
ATOM 637 O O . VAL A 1 85 ? 6.927 4.356 4.593 1.00 96.88 85 VAL A O 1
ATOM 640 N N . GLN A 1 86 ? 8.483 2.819 4.091 1.00 97.25 86 GLN A N 1
ATOM 641 C CA . GLN A 1 86 ? 8.885 2.428 5.438 1.00 97.25 86 GLN A CA 1
ATOM 642 C C . GLN A 1 86 ? 9.355 3.623 6.275 1.00 97.25 86 GLN A C 1
ATOM 644 O O . GLN A 1 86 ? 10.335 4.279 5.921 1.00 97.25 86 GLN A O 1
ATOM 649 N N . ASP A 1 87 ? 8.676 3.862 7.402 1.00 96.62 87 ASP A N 1
ATOM 650 C CA . ASP A 1 87 ? 9.072 4.770 8.496 1.00 96.62 87 ASP A CA 1
ATOM 651 C C . ASP A 1 87 ? 9.677 6.120 8.043 1.00 96.62 87 ASP A C 1
ATOM 653 O O . ASP A 1 87 ? 10.647 6.623 8.618 1.00 96.62 87 ASP A O 1
ATOM 657 N N . LEU A 1 88 ? 9.124 6.704 6.972 1.00 94.56 88 LEU A N 1
ATOM 658 C CA . LEU A 1 88 ? 9.631 7.946 6.397 1.00 94.56 88 LEU A CA 1
ATOM 659 C C . LEU A 1 88 ? 9.147 9.136 7.219 1.00 94.56 88 LEU A C 1
ATOM 661 O O . LEU A 1 88 ? 8.012 9.578 7.054 1.00 94.56 88 LEU A O 1
ATOM 665 N N . ARG A 1 89 ? 10.039 9.697 8.045 1.00 94.19 89 ARG A N 1
ATOM 666 C CA . ARG A 1 89 ? 9.834 10.987 8.729 1.00 94.19 89 ARG A CA 1
ATOM 667 C C . ARG A 1 89 ? 8.468 11.081 9.428 1.00 94.19 89 ARG A C 1
ATOM 669 O O . ARG A 1 89 ? 7.775 12.096 9.324 1.00 94.19 89 ARG A O 1
ATOM 676 N N . LYS A 1 90 ? 8.058 9.996 10.103 1.00 95.31 90 LYS A N 1
ATOM 677 C CA . LYS A 1 90 ? 6.770 9.907 10.809 1.00 95.31 90 LYS A CA 1
ATOM 678 C C . LYS A 1 90 ? 6.542 11.168 11.655 1.00 95.31 90 LYS A C 1
ATOM 680 O O . LYS A 1 90 ? 7.451 11.633 12.342 1.00 95.31 90 LYS A O 1
ATOM 685 N N . GLY A 1 91 ? 5.339 11.729 11.613 1.00 96.31 91 GLY A N 1
ATOM 686 C CA . GLY A 1 91 ? 4.994 12.932 12.375 1.00 96.31 91 GLY A CA 1
ATOM 687 C C . GLY A 1 91 ? 5.283 14.258 11.664 1.00 96.31 91 GLY A C 1
ATOM 688 O O . GLY A 1 91 ? 4.718 15.277 12.052 1.00 96.31 91 GLY A O 1
ATOM 689 N N . GLU A 1 92 ? 6.112 14.278 10.617 1.00 95.75 92 GLU A N 1
ATOM 690 C CA . GLU A 1 92 ? 6.370 15.508 9.866 1.00 95.75 92 GLU A CA 1
ATOM 691 C C . GLU A 1 92 ? 5.200 15.880 8.946 1.00 95.75 92 GLU A C 1
ATOM 693 O O . GLU A 1 92 ? 4.460 15.025 8.455 1.00 95.75 92 GLU A O 1
ATOM 698 N N . TYR A 1 93 ? 5.057 17.179 8.688 1.00 95.56 93 TYR A N 1
ATOM 699 C CA . TYR A 1 93 ? 4.157 17.709 7.667 1.00 95.56 93 TYR A CA 1
ATOM 700 C C . TYR A 1 93 ? 4.785 17.529 6.286 1.00 95.56 93 TYR A C 1
ATOM 702 O O . TYR A 1 93 ? 5.930 17.936 6.072 1.00 95.56 93 TYR A O 1
ATOM 710 N N . GLU A 1 94 ? 4.044 16.970 5.329 1.00 93.56 94 GLU A N 1
ATOM 711 C CA . GLU A 1 94 ? 4.558 16.772 3.979 1.00 93.56 94 GLU A CA 1
ATOM 712 C C . GLU A 1 94 ? 3.501 16.939 2.885 1.00 93.56 94 GLU A C 1
ATOM 714 O O . GLU A 1 94 ? 2.518 16.220 2.805 1.00 93.56 94 GLU A O 1
ATOM 719 N N . SER A 1 95 ? 3.752 17.875 1.977 1.00 91.50 95 SER A N 1
ATOM 720 C CA . SER A 1 95 ? 2.803 18.354 0.969 1.00 91.50 95 SER A CA 1
ATOM 721 C C . SER A 1 95 ? 2.464 17.369 -0.158 1.00 91.50 95 SER A C 1
ATOM 723 O O . SER A 1 95 ? 1.409 17.497 -0.770 1.00 91.50 95 SER A O 1
ATOM 725 N N . SER A 1 96 ? 3.340 16.425 -0.500 1.00 88.81 96 SER A N 1
ATOM 726 C CA . SER A 1 96 ? 3.262 15.710 -1.782 1.00 88.81 96 SER A CA 1
ATOM 727 C C . SER A 1 96 ? 3.563 14.212 -1.719 1.00 88.81 96 SER A C 1
ATOM 729 O O . SER A 1 96 ? 3.274 13.520 -2.695 1.00 88.81 96 SER A O 1
ATOM 731 N N . THR A 1 97 ? 4.120 13.690 -0.626 1.00 91.50 97 THR A N 1
ATOM 732 C CA . THR A 1 97 ? 4.411 12.252 -0.503 1.00 91.50 97 THR A CA 1
ATOM 733 C C . THR A 1 97 ? 3.139 11.409 -0.542 1.00 91.50 97 THR A C 1
ATOM 735 O O . THR A 1 97 ? 2.180 11.685 0.172 1.00 91.50 97 THR A O 1
ATOM 738 N N . HIS A 1 98 ? 3.170 10.343 -1.341 1.00 93.69 98 HIS A N 1
ATOM 739 C CA . HIS A 1 98 ? 2.209 9.247 -1.304 1.00 93.69 98 HIS A CA 1
ATOM 740 C C . HIS A 1 98 ? 2.838 8.091 -0.521 1.00 93.69 98 HIS A C 1
ATOM 742 O O . HIS A 1 98 ? 3.888 7.584 -0.912 1.00 93.69 98 HIS A O 1
ATOM 748 N N . VAL A 1 99 ? 2.241 7.711 0.606 1.00 95.81 99 VAL A N 1
ATOM 749 C CA . VAL A 1 99 ? 2.908 6.839 1.592 1.00 95.81 99 VAL A CA 1
ATOM 750 C C . VAL A 1 99 ? 2.629 5.356 1.410 1.00 95.81 99 VAL A C 1
ATOM 752 O O . VAL A 1 99 ? 3.480 4.549 1.775 1.00 95.81 99 VAL A O 1
ATOM 755 N N . ALA A 1 100 ? 1.463 4.985 0.878 1.00 98.00 100 ALA A N 1
ATOM 756 C CA . ALA A 1 100 ? 1.116 3.591 0.647 1.00 98.00 100 ALA A CA 1
ATOM 757 C C . ALA A 1 100 ? -0.076 3.426 -0.297 1.00 98.00 100 ALA A C 1
ATOM 759 O O . ALA A 1 100 ? -1.010 4.229 -0.262 1.00 98.00 100 ALA A O 1
ATOM 760 N N . GLN A 1 101 ? -0.080 2.327 -1.051 1.00 98.19 101 GLN A N 1
ATOM 761 C CA . GLN A 1 101 ? -1.160 1.960 -1.956 1.00 98.19 101 GLN A CA 1
ATOM 762 C C . GLN A 1 101 ? -1.349 0.442 -2.015 1.00 98.19 101 GLN A C 1
ATOM 764 O O . GLN A 1 101 ? -0.382 -0.315 -2.093 1.00 98.19 101 GLN A O 1
ATOM 769 N N . VAL A 1 102 ? -2.606 0.010 -2.086 1.00 98.62 102 VAL A N 1
ATOM 770 C CA . VAL A 1 102 ? -2.999 -1.298 -2.618 1.00 98.62 102 VAL A CA 1
ATOM 771 C C . VAL A 1 102 ? -3.611 -1.079 -3.994 1.00 98.62 102 VAL A C 1
ATOM 773 O O . VAL A 1 102 ? -4.477 -0.226 -4.170 1.00 98.62 102 VAL A O 1
ATOM 776 N N . THR A 1 103 ? -3.160 -1.839 -4.982 1.00 97.31 103 THR A N 1
ATOM 777 C CA . THR A 1 103 ? -3.685 -1.837 -6.347 1.00 97.31 103 THR A CA 1
ATOM 778 C C . THR A 1 103 ? -4.245 -3.214 -6.645 1.00 97.31 103 THR A C 1
ATOM 780 O O . THR A 1 103 ? -3.538 -4.209 -6.536 1.00 97.31 103 THR A O 1
ATOM 783 N N . LEU A 1 104 ? -5.511 -3.265 -7.029 1.00 97.19 104 LEU A N 1
ATOM 784 C CA . LEU A 1 104 ? -6.196 -4.471 -7.476 1.00 97.19 104 LEU A CA 1
ATOM 785 C C . LEU A 1 104 ? -6.454 -4.366 -8.986 1.00 97.19 104 LEU A C 1
ATOM 787 O O . LEU A 1 104 ? -6.226 -3.324 -9.615 1.00 97.19 104 LEU A O 1
ATOM 791 N N . HIS A 1 105 ? -6.965 -5.447 -9.571 1.00 92.62 105 HIS A N 1
ATOM 792 C CA . HIS A 1 105 ? -7.439 -5.451 -10.956 1.00 92.62 105 HIS A CA 1
ATOM 793 C C . HIS A 1 105 ? -8.449 -4.332 -11.245 1.00 92.62 105 HIS A C 1
ATOM 795 O O . HIS A 1 105 ? -8.982 -3.672 -10.354 1.00 92.62 105 HIS A O 1
ATOM 801 N N . ASN A 1 106 ? -8.713 -4.090 -12.530 1.00 87.88 106 ASN A N 1
ATOM 802 C CA . ASN A 1 106 ? -9.678 -3.080 -12.981 1.00 87.88 106 ASN A CA 1
ATOM 803 C C . ASN A 1 106 ? -9.395 -1.660 -12.460 1.00 87.88 106 ASN A C 1
ATOM 805 O O . ASN A 1 106 ? -10.311 -0.853 -12.291 1.00 87.88 106 ASN A O 1
ATOM 809 N N . LYS A 1 107 ? -8.109 -1.325 -12.266 1.00 87.75 107 LYS A N 1
ATOM 810 C CA . LYS A 1 107 ? -7.644 0.019 -11.871 1.00 87.75 107 LYS A CA 1
ATOM 811 C C . LYS A 1 107 ? -8.190 0.460 -10.509 1.00 87.75 107 LYS A C 1
ATOM 813 O O . LYS A 1 107 ? -8.325 1.663 -10.261 1.00 87.75 107 LYS A O 1
ATOM 818 N N . VAL A 1 108 ? -8.524 -0.502 -9.655 1.00 95.00 108 VAL A N 1
ATOM 819 C CA . VAL A 1 108 ? -8.965 -0.256 -8.288 1.00 95.00 108 VAL A CA 1
ATOM 820 C C . VAL A 1 108 ? -7.742 0.025 -7.432 1.00 95.00 108 VAL A C 1
ATOM 822 O O . VAL A 1 108 ? -6.770 -0.726 -7.457 1.00 95.00 108 VAL A O 1
ATOM 825 N N . VAL A 1 109 ? -7.782 1.136 -6.703 1.00 95.69 109 VAL A N 1
ATOM 826 C CA . VAL A 1 109 ? -6.711 1.548 -5.798 1.00 95.69 109 VAL A CA 1
ATOM 827 C C . VAL A 1 109 ? -7.295 1.885 -4.440 1.00 95.69 109 VAL A C 1
ATOM 829 O O . VAL A 1 109 ? -8.383 2.453 -4.358 1.00 95.69 109 VAL A O 1
ATOM 832 N N . LEU A 1 110 ? -6.547 1.549 -3.400 1.00 98.25 110 LEU A N 1
ATOM 833 C CA . LEU A 1 110 ? -6.785 1.961 -2.029 1.00 98.25 110 LEU A CA 1
ATOM 834 C C . LEU A 1 110 ? -5.520 2.647 -1.543 1.00 98.25 110 LEU A C 1
ATOM 836 O O . LEU A 1 110 ? -4.423 2.133 -1.747 1.00 98.25 110 LEU A O 1
ATOM 840 N N . PHE A 1 111 ? -5.663 3.808 -0.931 1.00 98.00 111 PHE A N 1
ATOM 841 C CA . PHE A 1 111 ? -4.553 4.560 -0.364 1.00 98.00 111 PHE A CA 1
ATOM 842 C C . PHE A 1 111 ? -5.076 5.421 0.776 1.00 98.00 111 PHE A C 1
ATOM 844 O O . PHE A 1 111 ? -6.284 5.638 0.897 1.00 98.00 111 PHE A O 1
ATOM 851 N N . TRP A 1 112 ? -4.169 5.899 1.616 1.00 98.25 112 TRP A N 1
ATOM 852 C CA . TRP A 1 112 ? -4.515 6.650 2.814 1.00 98.25 112 TRP A CA 1
ATOM 853 C C . TRP A 1 112 ? -3.933 8.050 2.756 1.00 98.25 112 TRP A C 1
ATOM 855 O O . TRP A 1 112 ? -2.830 8.243 2.245 1.00 98.25 112 TRP A O 1
ATOM 865 N N . SER A 1 113 ? -4.639 9.014 3.336 1.00 96.75 113 SER A N 1
ATOM 866 C CA . SER A 1 113 ? -4.097 10.351 3.564 1.00 96.75 113 SER A CA 1
ATOM 867 C C . SER A 1 113 ? -4.529 10.928 4.912 1.00 96.75 113 SER A C 1
ATOM 869 O O . SER A 1 113 ? -5.389 10.391 5.616 1.00 96.75 113 SER A O 1
ATOM 871 N N . CYS A 1 114 ? -3.853 12.008 5.296 1.00 97.31 114 CYS A N 1
ATOM 872 C CA . CYS A 1 114 ? -4.165 12.812 6.471 1.00 97.31 114 CYS A CA 1
ATOM 873 C C . CYS A 1 114 ? -4.299 14.262 5.985 1.00 97.31 114 CYS A C 1
ATOM 875 O O . CYS A 1 114 ? -3.279 14.937 5.828 1.00 97.31 114 CYS A O 1
ATOM 877 N N . PRO A 1 115 ? -5.512 14.715 5.635 1.00 95.38 115 PRO A N 1
ATOM 878 C CA . PRO A 1 115 ? -5.691 15.954 4.887 1.0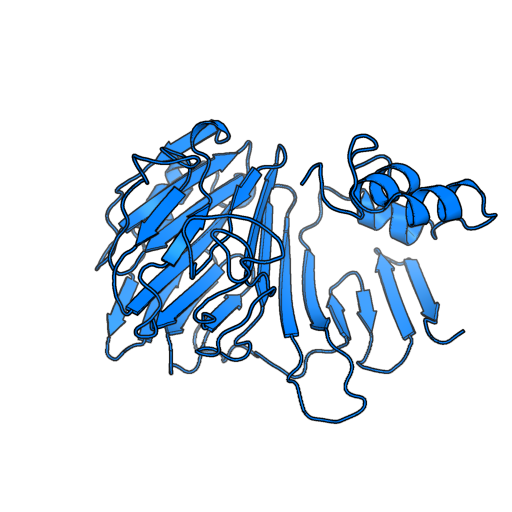0 95.38 115 PRO A CA 1
ATOM 879 C C . PRO A 1 115 ? -5.531 17.203 5.761 1.00 95.38 115 PRO A C 1
ATOM 881 O O . PRO A 1 115 ? -5.821 17.181 6.960 1.00 95.38 115 PRO A O 1
ATOM 884 N N . HIS A 1 116 ? -5.108 18.321 5.160 1.00 93.56 116 HIS A N 1
ATOM 885 C CA . HIS A 1 116 ? -5.143 19.644 5.81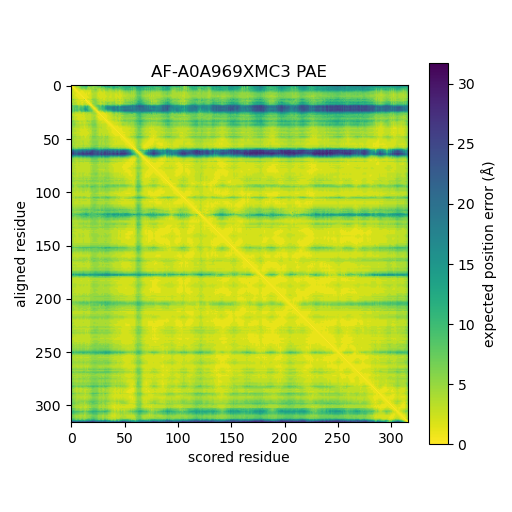1 1.00 93.56 116 HIS A CA 1
ATOM 886 C C . HIS A 1 116 ? -6.428 20.407 5.467 1.00 93.56 116 HIS A C 1
ATOM 888 O O . HIS A 1 116 ? -6.894 21.257 6.221 1.00 93.56 116 HIS A O 1
ATOM 894 N N . THR A 1 117 ? -7.024 20.099 4.315 1.00 92.06 117 THR A N 1
ATOM 895 C CA . THR A 1 117 ? -8.201 20.781 3.774 1.00 92.06 117 THR A CA 1
ATOM 896 C C . THR A 1 117 ? -9.158 19.794 3.115 1.00 92.06 117 THR A C 1
ATOM 898 O O . THR A 1 117 ? -8.777 18.682 2.770 1.00 92.06 117 THR A O 1
ATOM 901 N N . MET A 1 118 ? -10.405 20.225 2.919 1.00 90.69 118 MET A N 1
ATOM 902 C CA . MET A 1 118 ? -11.443 19.499 2.175 1.00 90.69 118 MET A CA 1
ATOM 903 C C . MET A 1 118 ? -11.330 19.657 0.654 1.00 90.69 118 MET A C 1
ATOM 905 O O . MET A 1 118 ? -12.033 18.976 -0.087 1.00 90.69 118 MET A O 1
ATOM 909 N N . GLY A 1 119 ? -10.530 20.618 0.187 1.00 90.69 119 GLY A N 1
ATOM 910 C CA . GLY A 1 119 ? -10.332 20.880 -1.237 1.00 90.69 119 GLY A CA 1
ATOM 911 C C . GLY A 1 119 ? -9.208 20.039 -1.837 1.00 90.69 119 GLY A C 1
ATOM 912 O O . GLY A 1 119 ? -8.343 19.542 -1.124 1.00 90.69 119 GLY A O 1
ATOM 913 N N . GLU A 1 120 ? -9.193 19.942 -3.163 1.00 90.88 120 GLU A N 1
ATOM 914 C CA . GLU A 1 120 ? -8.123 19.315 -3.943 1.00 90.88 120 GLU A CA 1
ATOM 915 C C . GLU A 1 120 ? -7.440 20.355 -4.833 1.00 90.88 120 GLU A C 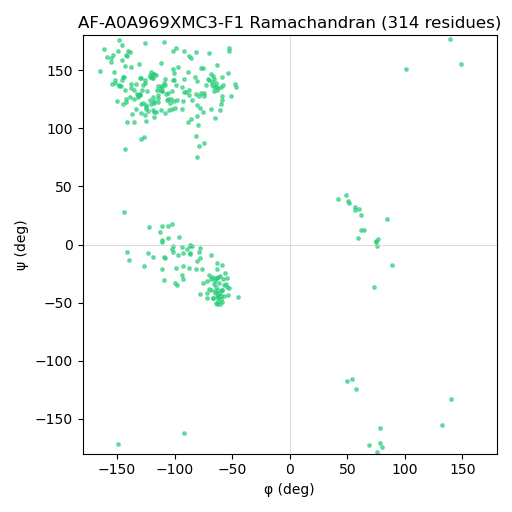1
ATOM 917 O O . GLU A 1 120 ? -8.089 21.267 -5.355 1.00 90.88 120 GLU A O 1
ATOM 922 N N . GLY A 1 121 ? -6.133 20.214 -5.046 1.00 84.19 121 GLY A N 1
ATOM 923 C CA . GLY A 1 121 ? -5.403 21.041 -5.999 1.00 84.19 121 GLY A CA 1
ATOM 924 C C . GLY A 1 121 ? -3.956 21.297 -5.606 1.00 84.19 121 GLY A C 1
ATOM 925 O O . GLY A 1 121 ? -3.587 21.329 -4.437 1.00 84.19 121 GLY A O 1
ATOM 926 N N . SER A 1 122 ? -3.115 21.571 -6.604 1.00 76.75 122 SER A N 1
ATOM 927 C CA . SER A 1 122 ? -1.670 21.749 -6.406 1.00 76.75 122 SER A CA 1
ATOM 928 C C . SER A 1 122 ? -1.300 22.867 -5.424 1.00 76.75 122 SER A C 1
ATOM 930 O O . SER A 1 122 ? -0.272 22.768 -4.766 1.00 76.75 122 SER A O 1
ATOM 932 N N . GLY A 1 123 ? -2.120 23.919 -5.315 1.00 85.88 123 GLY A N 1
ATOM 933 C CA . GLY A 1 123 ? -1.918 25.022 -4.366 1.00 85.88 123 GLY A CA 1
ATOM 934 C C . GLY A 1 123 ? -2.478 24.774 -2.962 1.00 85.88 123 GLY A C 1
ATOM 935 O O . GLY A 1 123 ? -2.357 25.649 -2.112 1.00 85.88 123 GLY A O 1
ATOM 936 N N . LEU A 1 124 ? -3.111 23.621 -2.733 1.00 88.19 124 LEU A N 1
ATOM 937 C CA . LEU A 1 124 ? -3.786 23.260 -1.483 1.00 88.19 124 LEU A CA 1
ATOM 938 C C . LEU A 1 124 ? -3.077 22.134 -0.721 1.00 88.19 124 LEU A C 1
ATOM 940 O O . LEU A 1 124 ? -3.579 21.693 0.303 1.00 88.19 124 LEU A O 1
ATOM 944 N N . ARG A 1 125 ? -1.926 21.677 -1.219 1.00 91.12 125 ARG A N 1
ATOM 945 C CA . ARG A 1 125 ? -1.158 20.547 -0.690 1.00 91.12 125 ARG A CA 1
ATOM 946 C C . ARG A 1 125 ? -0.578 20.799 0.721 1.00 91.12 125 ARG A C 1
ATOM 948 O O . ARG A 1 125 ? 0.095 21.820 0.885 1.00 91.12 125 ARG A O 1
ATOM 955 N N . PRO A 1 126 ? -0.717 19.877 1.703 1.00 94.12 126 PRO A N 1
ATOM 956 C CA . PRO A 1 126 ? -1.497 18.643 1.704 1.00 94.12 126 PRO A CA 1
ATOM 957 C C . PRO A 1 126 ? -2.986 18.902 1.495 1.00 94.12 126 PRO A C 1
ATOM 959 O O . PRO A 1 126 ? -3.638 19.541 2.316 1.00 94.12 126 PRO A O 1
ATOM 962 N N . ASP A 1 127 ? -3.514 18.406 0.386 1.00 94.12 127 ASP A N 1
ATOM 963 C CA . ASP A 1 127 ? -4.913 18.592 0.038 1.00 94.12 127 ASP A CA 1
ATOM 964 C C . ASP A 1 127 ? -5.728 17.407 0.580 1.00 94.12 127 ASP A C 1
ATOM 966 O O . ASP A 1 127 ? -5.271 16.704 1.486 1.00 94.12 127 ASP A O 1
ATOM 970 N N . TYR A 1 128 ? -6.947 17.187 0.089 1.00 94.88 128 TYR A N 1
ATOM 971 C CA . TYR A 1 128 ? -7.768 16.082 0.581 1.00 94.88 128 TYR A CA 1
ATOM 972 C C . TYR A 1 128 ? -7.131 14.687 0.356 1.00 94.88 128 TYR A C 1
ATOM 974 O O . TYR A 1 128 ? -7.270 13.797 1.198 1.00 94.88 128 TYR A O 1
ATOM 982 N N . TRP A 1 129 ? -6.373 14.490 -0.732 1.00 94.19 129 TRP A N 1
ATOM 983 C CA . TRP A 1 129 ? -5.797 13.185 -1.118 1.00 94.19 129 TRP A CA 1
ATOM 984 C C . TRP A 1 129 ? -4.284 13.187 -1.367 1.00 94.19 129 TRP A C 1
ATOM 986 O O . TRP A 1 129 ? -3.667 12.124 -1.376 1.00 94.19 129 TRP A O 1
ATOM 996 N N . SER A 1 130 ? -3.682 14.351 -1.592 1.00 92.50 130 SER A N 1
ATOM 997 C CA . SER A 1 130 ? -2.263 14.520 -1.898 1.00 92.50 130 SER A CA 1
ATOM 998 C C . SER A 1 130 ? -1.525 15.072 -0.691 1.00 92.50 130 SER A C 1
ATOM 1000 O O . SER A 1 130 ? -1.856 16.156 -0.218 1.00 92.50 130 SER A O 1
ATOM 1002 N N . GLY A 1 131 ? -0.471 14.381 -0.263 1.00 93.19 131 GLY A N 1
ATOM 1003 C CA . GLY A 1 131 ? 0.296 14.765 0.914 1.00 93.19 131 GLY A CA 1
ATOM 1004 C C . GLY A 1 131 ? -0.409 14.428 2.225 1.00 93.19 131 GLY A C 1
ATOM 1005 O O . GLY A 1 131 ? -1.492 13.844 2.271 1.00 93.19 131 GLY A O 1
ATOM 1006 N N . HIS A 1 132 ? 0.253 14.796 3.313 1.00 96.69 132 HIS A N 1
ATOM 1007 C CA . HIS A 1 132 ? -0.151 14.513 4.672 1.00 96.69 132 HIS A CA 1
ATOM 1008 C C . HIS A 1 132 ? 0.166 15.706 5.576 1.00 96.69 132 HIS A C 1
ATOM 1010 O O . HIS A 1 132 ? 1.319 16.121 5.694 1.00 96.69 132 HIS A O 1
ATOM 1016 N N . THR A 1 133 ? -0.840 16.215 6.284 1.00 96.94 133 THR A N 1
ATOM 1017 C CA . THR A 1 133 ? -0.648 17.146 7.406 1.00 96.94 133 THR A CA 1
ATOM 1018 C C . THR A 1 133 ? 0.281 16.546 8.456 1.00 96.94 133 THR A C 1
ATOM 1020 O O . THR A 1 133 ? 1.069 17.244 9.088 1.00 96.94 133 THR A O 1
ATOM 1023 N N . THR A 1 134 ? 0.200 15.227 8.628 1.00 96.69 134 THR A N 1
ATOM 1024 C CA . THR A 1 134 ? 1.111 14.456 9.463 1.00 96.69 134 THR A CA 1
ATOM 1025 C C . THR A 1 134 ? 1.399 13.117 8.795 1.00 96.69 134 THR A C 1
ATOM 1027 O O . THR A 1 134 ? 0.472 12.369 8.482 1.00 96.69 134 THR A O 1
ATOM 1030 N N . LEU A 1 135 ? 2.673 12.815 8.539 1.00 97.62 135 LEU A N 1
ATOM 1031 C CA . LEU A 1 135 ? 3.085 11.539 7.956 1.00 97.62 135 LEU A CA 1
ATOM 1032 C C . LEU A 1 135 ? 2.837 10.379 8.936 1.00 97.62 135 LEU A C 1
ATOM 1034 O O . LEU A 1 135 ? 3.159 10.508 10.124 1.00 97.62 135 LEU A O 1
ATOM 1038 N N . PRO A 1 136 ? 2.306 9.236 8.460 1.00 98.12 136 PRO A N 1
ATOM 1039 C CA . PRO A 1 136 ? 2.239 8.024 9.262 1.00 98.12 136 PRO A CA 1
ATOM 1040 C C . PRO A 1 136 ? 3.624 7.435 9.482 1.00 98.12 136 PRO A C 1
ATOM 1042 O O . PRO A 1 136 ? 4.559 7.659 8.713 1.00 98.12 136 PRO A O 1
ATOM 1045 N N . ARG A 1 137 ? 3.697 6.530 10.449 1.00 98.44 137 ARG A N 1
ATOM 1046 C CA . ARG A 1 137 ? 4.662 5.444 10.405 1.00 98.44 137 ARG A CA 1
ATOM 1047 C C . ARG A 1 137 ? 4.077 4.281 9.610 1.00 98.44 137 ARG A C 1
ATOM 1049 O O . ARG A 1 137 ? 3.169 3.605 10.093 1.00 98.44 137 ARG A O 1
ATOM 1056 N N . VAL A 1 138 ? 4.587 4.056 8.401 1.00 98.62 138 VAL A N 1
ATOM 1057 C CA . VAL A 1 138 ? 4.246 2.865 7.611 1.00 98.62 138 VAL A CA 1
ATOM 1058 C C . VAL A 1 138 ? 5.259 1.772 7.900 1.00 98.62 138 VAL A C 1
ATOM 1060 O O . VAL A 1 138 ? 6.457 2.037 7.847 1.00 98.62 138 VAL A O 1
ATOM 1063 N N . ILE A 1 139 ? 4.772 0.565 8.181 1.00 98.62 139 ILE A N 1
ATOM 1064 C CA . ILE A 1 139 ? 5.582 -0.649 8.289 1.00 98.62 139 ILE A CA 1
ATOM 1065 C C . ILE A 1 139 ? 4.961 -1.706 7.389 1.00 98.62 139 ILE A C 1
ATOM 1067 O O . ILE A 1 139 ? 3.799 -2.051 7.578 1.00 98.62 139 ILE A O 1
ATOM 1071 N N . GLN A 1 140 ? 5.716 -2.228 6.430 1.00 98.56 140 GLN A N 1
ATOM 1072 C CA . GLN A 1 140 ? 5.266 -3.309 5.549 1.00 98.56 140 GLN A CA 1
ATOM 1073 C C . GLN A 1 140 ? 6.162 -4.544 5.676 1.00 98.56 140 GLN A C 1
ATOM 1075 O O . GLN A 1 140 ? 7.382 -4.430 5.788 1.00 98.56 140 GLN A O 1
ATOM 1080 N N . HIS A 1 141 ? 5.551 -5.722 5.592 1.00 98.19 141 HIS A N 1
ATOM 1081 C CA . HIS A 1 141 ? 6.202 -6.994 5.318 1.00 98.19 141 HIS A CA 1
ATOM 1082 C C . HIS A 1 141 ? 5.345 -7.766 4.311 1.00 98.19 141 HIS A C 1
ATOM 1084 O O . HIS A 1 141 ? 4.229 -8.168 4.632 1.00 98.19 141 HIS A O 1
ATOM 1090 N N . GLN A 1 142 ? 5.856 -7.957 3.091 1.00 97.62 142 GLN A N 1
ATOM 1091 C CA . GLN A 1 142 ? 5.128 -8.630 2.009 1.00 97.62 142 GLN A CA 1
ATOM 1092 C C . GLN A 1 142 ? 3.710 -8.060 1.823 1.00 97.62 142 GLN A C 1
ATOM 1094 O O . GLN A 1 142 ? 3.557 -6.877 1.507 1.00 97.62 142 GLN A O 1
ATOM 1099 N N . ASN A 1 143 ? 2.683 -8.887 2.021 1.00 98.56 143 ASN A N 1
ATOM 1100 C CA . ASN A 1 143 ? 1.269 -8.574 1.859 1.00 98.56 143 ASN A CA 1
ATOM 1101 C C . ASN A 1 143 ? 0.603 -7.960 3.104 1.00 98.56 143 ASN A C 1
ATOM 1103 O O . ASN A 1 143 ? -0.588 -7.653 3.040 1.00 98.56 143 ASN A O 1
ATOM 1107 N N . VAL A 1 144 ? 1.343 -7.780 4.202 1.00 98.81 144 VAL A N 1
ATOM 1108 C CA . VAL A 1 144 ? 0.864 -7.194 5.461 1.00 98.81 144 VAL A CA 1
ATOM 1109 C C . VAL A 1 144 ? 1.508 -5.825 5.670 1.00 98.81 144 VAL A C 1
ATOM 1111 O O . VAL A 1 144 ? 2.719 -5.657 5.528 1.00 98.81 144 VAL A O 1
ATOM 1114 N N . MET A 1 145 ? 0.704 -4.825 6.014 1.00 98.88 145 MET A N 1
ATOM 1115 C CA . MET A 1 145 ? 1.155 -3.451 6.214 1.00 98.88 145 MET A CA 1
ATOM 1116 C C . MET A 1 145 ? 0.390 -2.782 7.351 1.00 98.88 145 MET A C 1
ATOM 1118 O O . MET A 1 145 ? -0.807 -2.986 7.515 1.00 98.88 145 MET A O 1
ATOM 1122 N N . SER A 1 146 ? 1.068 -1.935 8.114 1.00 98.81 146 SER A N 1
ATOM 1123 C CA . SER A 1 146 ? 0.451 -1.032 9.078 1.00 98.81 146 SER A CA 1
ATOM 1124 C C . SER A 1 146 ? 0.738 0.415 8.724 1.00 98.81 146 SER A C 1
ATOM 1126 O O . SER A 1 146 ? 1.867 0.730 8.350 1.00 98.81 146 SER A O 1
ATOM 1128 N N . LEU A 1 147 ? -0.233 1.295 8.941 1.00 98.75 147 LEU A N 1
ATOM 1129 C CA . LEU A 1 147 ? -0.059 2.740 8.912 1.00 98.75 147 LEU A CA 1
ATOM 1130 C C . LEU A 1 147 ? -0.541 3.324 10.237 1.00 98.75 147 LEU A C 1
ATOM 1132 O O . LEU A 1 147 ? -1.745 3.395 10.485 1.00 98.75 147 LEU A O 1
ATOM 1136 N N . THR A 1 148 ? 0.392 3.739 11.088 1.00 98.69 148 THR A N 1
ATOM 1137 C CA . THR A 1 148 ? 0.070 4.365 12.374 1.00 98.69 148 THR A CA 1
ATOM 1138 C C . THR A 1 148 ? 0.216 5.873 12.260 1.00 98.69 148 THR A C 1
ATOM 1140 O O . THR A 1 148 ? 1.291 6.366 11.927 1.00 98.69 148 THR A O 1
ATOM 1143 N N . TRP A 1 149 ? -0.847 6.607 12.571 1.00 98.25 149 TRP A N 1
ATOM 1144 C CA . TRP A 1 149 ? -0.843 8.062 12.690 1.00 98.25 149 TRP A CA 1
ATOM 1145 C C . TRP A 1 149 ? -0.974 8.496 14.141 1.00 98.25 149 TRP A C 1
ATOM 1147 O O . TRP A 1 149 ? -1.780 7.937 14.877 1.00 98.25 149 TRP A O 1
ATOM 1157 N N . ARG A 1 150 ? -0.252 9.564 14.486 1.00 97.69 150 ARG A N 1
ATOM 1158 C CA . ARG A 1 150 ? -0.564 10.481 15.585 1.00 97.69 150 ARG A CA 1
ATOM 1159 C C . ARG A 1 150 ? -0.827 11.844 14.963 1.00 97.69 150 ARG A C 1
ATOM 1161 O O . ARG A 1 150 ? 0.073 12.393 14.334 1.00 97.69 150 ARG A O 1
ATOM 1168 N N . LEU A 1 151 ? -2.053 12.336 15.049 1.00 97.19 151 LEU A N 1
ATOM 1169 C CA . LEU A 1 151 ? -2.471 13.588 14.436 1.00 97.19 151 LEU A CA 1
ATOM 1170 C C . LEU A 1 151 ? -1.831 14.781 15.153 1.00 97.19 151 LEU A C 1
ATOM 1172 O O . LEU A 1 151 ? -1.680 14.792 16.372 1.00 97.19 151 LEU A O 1
ATOM 1176 N N . SER A 1 152 ? -1.447 15.790 14.375 1.00 94.94 152 SER A N 1
ATOM 1177 C CA . SER A 1 152 ? -1.124 17.120 14.899 1.00 94.94 152 SER A CA 1
ATOM 1178 C C . SER A 1 152 ? -2.398 17.935 15.139 1.00 94.94 152 SER A C 1
ATOM 1180 O O . SER A 1 152 ? -3.442 17.625 14.573 1.00 94.94 152 SER A O 1
ATOM 1182 N N . ASP A 1 153 ? -2.298 19.040 15.883 1.00 92.94 153 ASP A N 1
ATOM 1183 C CA . ASP A 1 153 ? -3.435 19.921 16.219 1.00 92.94 153 ASP A CA 1
ATOM 1184 C C . ASP A 1 153 ? -4.175 20.514 15.001 1.00 92.94 153 ASP A C 1
ATOM 1186 O O . ASP A 1 153 ? -5.284 21.033 15.126 1.00 92.94 153 ASP A O 1
ATOM 1190 N N . ILE A 1 154 ? -3.545 20.493 13.822 1.00 93.31 154 ILE A N 1
ATOM 1191 C CA . ILE A 1 154 ? -4.106 21.000 12.560 1.00 93.31 154 ILE A CA 1
ATOM 1192 C C . ILE A 1 154 ? -4.619 19.881 11.641 1.00 93.31 154 ILE A C 1
ATOM 1194 O O . ILE A 1 154 ? -5.145 20.165 10.563 1.00 93.31 154 ILE A O 1
ATOM 1198 N N . ALA A 1 155 ? -4.437 18.621 12.036 1.00 95.44 155 ALA A N 1
ATOM 1199 C CA . ALA A 1 155 ? -5.032 17.459 11.402 1.00 95.44 155 ALA A CA 1
ATOM 1200 C C . ALA A 1 155 ? -6.297 17.055 12.167 1.00 95.44 155 ALA A C 1
ATOM 1202 O O . ALA A 1 155 ? -6.445 17.326 13.351 1.00 95.44 155 ALA A O 1
ATOM 1203 N N . TRP A 1 156 ? -7.233 16.420 11.474 1.00 95.25 156 TRP A N 1
ATOM 1204 C CA . TRP A 1 156 ? -8.565 16.162 12.030 1.00 95.25 156 TRP A CA 1
ATOM 1205 C C . TRP A 1 156 ? -9.119 14.792 11.648 1.00 95.25 156 TRP A C 1
ATOM 1207 O O . TRP A 1 156 ? -10.173 14.398 12.139 1.00 95.25 156 TRP A O 1
ATOM 1217 N N . MET A 1 157 ? -8.422 14.064 10.772 1.00 96.88 157 MET A N 1
ATOM 1218 C CA . MET A 1 157 ? -8.714 12.671 10.475 1.00 96.88 157 MET A CA 1
ATOM 1219 C C . MET A 1 157 ? -7.526 11.970 9.813 1.00 96.88 157 MET A C 1
ATOM 1221 O O . MET A 1 157 ? -6.597 12.596 9.292 1.00 96.88 157 MET A O 1
ATOM 1225 N N . THR A 1 158 ? -7.646 10.652 9.737 1.00 98.12 158 THR A N 1
ATOM 1226 C CA . THR A 1 158 ? -7.030 9.839 8.690 1.00 98.12 158 THR A CA 1
ATOM 1227 C C . THR A 1 158 ? -8.134 9.158 7.902 1.00 98.12 158 THR A C 1
ATOM 1229 O O . THR A 1 158 ? -9.173 8.805 8.464 1.00 98.12 158 THR A O 1
ATOM 1232 N N . HIS A 1 159 ? -7.929 8.951 6.609 1.00 98.00 159 HIS A N 1
ATOM 1233 C CA . HIS A 1 159 ? -8.920 8.249 5.800 1.00 98.00 159 HIS A CA 1
ATOM 1234 C C . HIS A 1 159 ? -8.299 7.393 4.712 1.00 98.00 159 HIS A C 1
ATOM 1236 O O . HIS A 1 159 ? -7.145 7.584 4.330 1.00 98.00 159 HIS A O 1
ATOM 1242 N N . CYS A 1 160 ? -9.080 6.426 4.249 1.00 98.44 160 CYS A N 1
ATOM 1243 C CA . CYS A 1 160 ? -8.745 5.512 3.174 1.00 98.44 160 CYS A CA 1
ATOM 1244 C C . CYS A 1 160 ? -9.673 5.764 1.989 1.00 98.44 160 CYS A C 1
ATOM 1246 O O . CYS A 1 160 ? -10.894 5.738 2.151 1.00 98.44 160 CYS A O 1
ATOM 1248 N N . PHE A 1 161 ? -9.113 5.948 0.797 1.00 98.00 161 PHE A N 1
ATOM 1249 C CA . PHE A 1 161 ? -9.887 5.933 -0.436 1.00 98.00 161 PHE A CA 1
ATOM 1250 C C . PHE A 1 161 ? -10.406 4.513 -0.696 1.00 98.00 161 PHE A C 1
ATOM 1252 O O . PHE A 1 161 ? -9.627 3.577 -0.874 1.00 98.00 161 PHE A O 1
ATOM 1259 N N . PHE A 1 162 ? -11.728 4.351 -0.699 1.00 97.94 162 PHE A N 1
ATOM 1260 C CA . PHE A 1 162 ? -12.402 3.054 -0.687 1.00 97.94 162 PHE A CA 1
ATOM 1261 C C . PHE A 1 162 ? -13.666 3.098 -1.553 1.00 97.94 162 PHE A C 1
ATOM 1263 O O . PHE A 1 162 ? -14.783 3.303 -1.078 1.00 97.94 162 PHE A O 1
ATOM 1270 N N . GLU A 1 163 ? -13.502 2.941 -2.866 1.00 95.88 163 GLU A N 1
ATOM 1271 C CA . GLU A 1 163 ? -14.608 3.044 -3.823 1.00 95.88 163 GLU A CA 1
ATOM 1272 C C . GLU A 1 163 ? -15.466 1.778 -3.875 1.00 95.88 163 GLU A C 1
ATOM 1274 O O . GLU A 1 163 ? -15.299 0.948 -4.767 1.00 95.88 163 GLU A O 1
ATOM 1279 N N . GLN A 1 164 ? -16.439 1.672 -2.970 1.00 95.31 164 GLN A N 1
ATOM 1280 C CA . GLN A 1 164 ? -17.302 0.493 -2.822 1.00 95.31 164 GLN A CA 1
ATOM 1281 C C . GLN A 1 164 ? -17.834 -0.079 -4.145 1.00 95.31 164 GLN A C 1
ATOM 1283 O O . GLN A 1 164 ? -17.747 -1.276 -4.394 1.00 95.31 164 GLN A O 1
ATOM 1288 N N . ASN A 1 165 ? -18.307 0.798 -5.033 1.00 94.88 165 ASN A N 1
ATOM 1289 C CA . ASN A 1 165 ? -18.917 0.424 -6.311 1.00 94.88 165 ASN A CA 1
ATOM 1290 C C . ASN A 1 165 ? -17.948 -0.182 -7.340 1.00 94.88 165 ASN A C 1
ATOM 1292 O O . ASN A 1 165 ? -18.395 -0.610 -8.402 1.00 94.88 165 ASN A O 1
ATOM 1296 N N . LYS A 1 166 ? -16.635 -0.156 -7.087 1.00 95.94 166 LYS A N 1
ATOM 1297 C CA . LYS A 1 166 ? -15.637 -0.791 -7.957 1.00 95.94 166 LYS A CA 1
ATOM 1298 C C . LYS A 1 166 ? -15.211 -2.177 -7.482 1.00 95.94 166 LYS A C 1
ATOM 1300 O O . LYS A 1 166 ? -14.484 -2.850 -8.209 1.00 95.94 166 LYS A O 1
ATOM 1305 N N . PHE A 1 167 ? -15.625 -2.583 -6.287 1.00 97.94 167 PHE A N 1
ATOM 1306 C CA . PHE A 1 167 ? -15.372 -3.924 -5.783 1.00 97.94 167 PHE A CA 1
ATOM 1307 C C . PHE A 1 167 ? -16.495 -4.868 -6.217 1.00 97.94 167 PHE A C 1
ATOM 1309 O O . PHE A 1 167 ? -17.651 -4.463 -6.335 1.00 97.94 167 PHE A O 1
ATOM 1316 N N . ASP A 1 168 ? -16.156 -6.137 -6.425 1.00 98.44 168 ASP A N 1
ATOM 1317 C CA . ASP A 1 168 ? -17.145 -7.179 -6.707 1.00 98.44 168 ASP A CA 1
ATOM 1318 C C . ASP A 1 168 ? -17.962 -7.519 -5.455 1.00 98.44 168 ASP A C 1
ATOM 1320 O O . ASP A 1 168 ? -19.119 -7.923 -5.542 1.00 98.44 168 ASP A O 1
ATOM 1324 N N . GLU A 1 169 ? -17.335 -7.399 -4.284 1.00 98.56 169 GLU A N 1
ATOM 1325 C CA . GLU A 1 169 ? -17.943 -7.665 -2.987 1.00 98.56 169 GLU A CA 1
ATOM 1326 C C . GLU A 1 169 ? -17.270 -6.814 -1.908 1.00 98.56 169 GLU A C 1
ATOM 1328 O O . GLU A 1 169 ? -16.050 -6.634 -1.931 1.00 98.56 169 GLU A O 1
ATOM 1333 N N . VAL A 1 170 ? -18.067 -6.310 -0.962 1.00 98.69 170 VAL A N 1
ATOM 1334 C CA . VAL A 1 170 ? -17.623 -5.509 0.185 1.00 98.69 170 VAL A CA 1
ATOM 1335 C C . VAL A 1 170 ? -18.284 -6.035 1.455 1.00 98.69 170 VAL A C 1
ATOM 1337 O O . VAL A 1 170 ? -19.482 -6.323 1.456 1.00 98.69 170 VAL A O 1
ATOM 1340 N N . ARG A 1 171 ? -17.524 -6.122 2.550 1.00 98.69 171 ARG A N 1
ATOM 1341 C CA . ARG A 1 171 ? -18.042 -6.406 3.897 1.00 98.69 171 ARG A CA 1
ATOM 1342 C C . ARG A 1 171 ? -17.502 -5.370 4.864 1.00 98.69 171 ARG A C 1
ATOM 1344 O O . ARG A 1 171 ? -16.299 -5.320 5.098 1.00 98.69 171 ARG A O 1
ATOM 1351 N N . LEU A 1 172 ? -18.385 -4.538 5.393 1.00 98.62 172 LEU A N 1
ATOM 1352 C CA . LEU A 1 172 ? -18.039 -3.492 6.350 1.00 98.62 172 LEU A CA 1
ATOM 1353 C C . LEU A 1 172 ? -18.392 -3.924 7.769 1.00 98.62 172 LEU A C 1
ATOM 1355 O O . LEU A 1 172 ? -19.128 -4.890 7.969 1.00 98.62 172 LEU A O 1
ATOM 1359 N N . ASP A 1 173 ? -17.864 -3.177 8.732 1.00 98.12 173 ASP A N 1
ATOM 1360 C CA . ASP A 1 173 ? -18.210 -3.267 10.148 1.00 98.12 173 ASP A CA 1
ATOM 1361 C C . ASP A 1 173 ? -18.019 -4.667 10.755 1.00 98.12 173 ASP A C 1
ATOM 1363 O O . ASP A 1 173 ? -18.713 -5.073 11.690 1.00 98.12 173 ASP A O 1
ATOM 1367 N N . VAL A 1 174 ? -17.055 -5.430 10.227 1.00 98.50 174 VAL A N 1
ATOM 1368 C CA . VAL A 1 174 ? -16.750 -6.771 10.727 1.00 98.50 174 VAL A CA 1
ATOM 1369 C C . VAL A 1 174 ? -15.869 -6.647 11.966 1.00 98.50 174 VAL A C 1
ATOM 1371 O O . VAL A 1 174 ? -14.770 -6.092 11.916 1.00 98.50 174 VAL A O 1
ATOM 1374 N N . ALA A 1 175 ? -16.345 -7.161 13.098 1.00 97.06 175 ALA A N 1
ATOM 1375 C CA . ALA A 1 175 ? -15.598 -7.124 14.350 1.00 97.06 175 ALA A CA 1
ATOM 1376 C C . ALA A 1 175 ? -14.297 -7.943 14.255 1.00 97.06 175 ALA A C 1
ATOM 1378 O O . ALA A 1 175 ? -14.284 -9.044 13.703 1.00 97.06 175 ALA A O 1
ATOM 1379 N N . ALA A 1 176 ? -13.215 -7.407 14.819 1.00 94.94 176 ALA A N 1
ATOM 1380 C CA . ALA A 1 176 ? -11.974 -8.143 15.032 1.00 94.94 176 ALA A CA 1
ATOM 1381 C C . ALA A 1 176 ? -12.011 -8.914 16.361 1.00 94.94 176 ALA A C 1
ATOM 1383 O O . ALA A 1 176 ? -12.756 -8.561 17.280 1.00 94.94 176 ALA A O 1
ATOM 1384 N N . GLN A 1 177 ? -11.151 -9.923 16.506 1.00 91.31 177 GLN A N 1
ATOM 1385 C CA . GLN A 1 177 ? -10.868 -10.511 17.812 1.00 91.31 177 GLN A CA 1
ATOM 1386 C C . GLN A 1 177 ? -9.967 -9.568 18.629 1.00 91.31 177 GLN A C 1
ATOM 1388 O O . GLN A 1 177 ? -8.741 -9.676 18.603 1.00 91.31 177 GLN A O 1
ATOM 1393 N N . GLY A 1 178 ? -10.592 -8.639 19.354 1.00 86.38 178 GLY A N 1
ATOM 1394 C CA . GLY A 1 178 ? -9.915 -7.597 20.124 1.00 86.38 178 GLY A CA 1
ATOM 1395 C C . GLY A 1 178 ? -10.649 -6.264 20.001 1.00 86.38 178 GLY A C 1
ATOM 1396 O O . GLY A 1 178 ? -11.871 -6.208 20.142 1.00 86.38 178 GLY A O 1
ATOM 1397 N N . THR A 1 179 ? -9.903 -5.192 19.744 1.00 88.62 179 THR A N 1
ATOM 1398 C CA . THR A 1 179 ? -10.450 -3.865 19.427 1.00 88.62 179 THR A CA 1
ATOM 1399 C C . THR A 1 179 ? -10.448 -3.602 17.919 1.00 88.62 179 THR A C 1
ATOM 1401 O O . THR A 1 179 ? -9.855 -4.344 17.133 1.00 88.62 179 THR A O 1
ATOM 1404 N N . GLY A 1 180 ? -11.120 -2.527 17.506 1.00 96.25 180 GLY A N 1
ATOM 1405 C CA . GLY A 1 180 ? -11.149 -2.078 16.118 1.00 96.25 180 GLY A CA 1
ATOM 1406 C C . GLY A 1 180 ? -12.119 -2.846 15.222 1.00 96.25 180 GLY A C 1
ATOM 1407 O O . GLY A 1 180 ? -12.940 -3.652 15.670 1.00 96.25 180 GLY A O 1
ATOM 1408 N N . THR A 1 181 ? -12.076 -2.532 13.932 1.00 98.25 181 THR A N 1
ATOM 1409 C CA . THR A 1 181 ? -13.090 -2.975 12.966 1.00 98.25 181 THR A CA 1
ATOM 1410 C C . THR A 1 181 ? -12.475 -3.182 11.593 1.00 98.25 181 THR A C 1
ATOM 1412 O O . THR A 1 181 ? -11.694 -2.348 11.135 1.00 98.25 181 THR A O 1
ATOM 1415 N N . TRP A 1 182 ? -12.849 -4.279 10.939 1.00 98.81 182 TRP A N 1
ATOM 1416 C CA . TRP A 1 182 ? -12.435 -4.633 9.588 1.00 98.81 182 TRP A CA 1
ATOM 1417 C C . TRP A 1 182 ? -13.417 -4.121 8.526 1.00 98.81 182 TRP A C 1
ATOM 1419 O O . TRP A 1 182 ? -14.636 -4.156 8.698 1.00 98.81 182 TRP A O 1
ATOM 1429 N N . ALA A 1 183 ? -12.871 -3.681 7.397 1.00 98.88 183 ALA A N 1
ATOM 1430 C CA . ALA A 1 183 ? -13.507 -3.607 6.089 1.00 98.88 183 ALA A CA 1
ATOM 1431 C C . ALA A 1 183 ? -12.829 -4.630 5.175 1.00 98.88 183 ALA A C 1
ATOM 1433 O O . ALA A 1 183 ? -11.601 -4.702 5.134 1.00 98.88 183 ALA A O 1
ATOM 1434 N N . PHE A 1 184 ? -13.604 -5.378 4.402 1.00 98.94 184 PHE A N 1
ATOM 1435 C CA . PHE A 1 184 ? -13.088 -6.298 3.396 1.00 98.94 184 PHE A CA 1
ATOM 1436 C C . PHE A 1 184 ? -13.618 -5.939 2.020 1.00 98.94 184 PHE A C 1
ATOM 1438 O O . PHE A 1 184 ? -14.770 -5.523 1.880 1.00 98.94 184 PHE A O 1
ATOM 1445 N N . ALA A 1 185 ? -12.795 -6.159 1.001 1.00 98.75 185 ALA A N 1
ATOM 1446 C CA . ALA A 1 185 ? -13.208 -6.046 -0.386 1.00 98.75 185 ALA A CA 1
ATOM 1447 C C . ALA A 1 185 ? -12.541 -7.096 -1.279 1.00 98.75 185 ALA A C 1
ATOM 1449 O O . ALA A 1 185 ? -11.427 -7.555 -1.009 1.00 98.75 185 ALA A O 1
ATOM 1450 N N . ARG A 1 186 ? -13.225 -7.435 -2.375 1.00 98.69 186 ARG A N 1
ATOM 1451 C CA . ARG A 1 186 ? -12.730 -8.327 -3.427 1.00 98.69 186 ARG A CA 1
ATOM 1452 C C . ARG A 1 186 ? -12.816 -7.676 -4.801 1.00 98.69 186 ARG A C 1
ATOM 1454 O O . ARG A 1 186 ? -13.821 -7.050 -5.129 1.00 98.69 186 ARG A O 1
ATOM 1461 N N . VAL A 1 187 ? -11.803 -7.912 -5.633 1.00 98.56 187 VAL A N 1
ATOM 1462 C CA . VAL A 1 187 ? -11.849 -7.672 -7.084 1.00 98.56 187 VAL A CA 1
ATOM 1463 C C . VAL A 1 187 ? -11.282 -8.890 -7.795 1.00 98.56 187 VAL A C 1
ATOM 1465 O O . VAL A 1 187 ? -10.109 -9.222 -7.628 1.00 98.56 187 VAL A O 1
ATOM 1468 N N . GLY A 1 188 ? -12.105 -9.568 -8.592 1.00 98.06 188 GLY A N 1
ATOM 1469 C CA . GLY A 1 188 ? -11.745 -10.843 -9.196 1.00 98.06 188 GLY A CA 1
ATOM 1470 C C . GLY A 1 188 ? -11.292 -11.829 -8.121 1.00 98.06 188 GLY A C 1
ATOM 1471 O O . GLY A 1 188 ? -12.074 -12.191 -7.237 1.00 98.06 188 GLY A O 1
ATOM 1472 N N . LYS A 1 189 ? -10.017 -12.215 -8.198 1.00 98.31 189 LYS A N 1
ATOM 1473 C CA . LYS A 1 189 ? -9.346 -13.152 -7.289 1.00 98.31 189 LYS A CA 1
ATOM 1474 C C . LYS A 1 189 ? -8.467 -12.475 -6.233 1.00 98.31 189 LYS A C 1
ATOM 1476 O O . LYS A 1 189 ? -7.881 -13.182 -5.422 1.00 98.31 189 LYS A O 1
ATOM 1481 N N . GLY A 1 190 ? -8.370 -11.145 -6.235 1.00 98.56 190 GLY A N 1
ATOM 1482 C CA . GLY A 1 190 ? -7.617 -10.3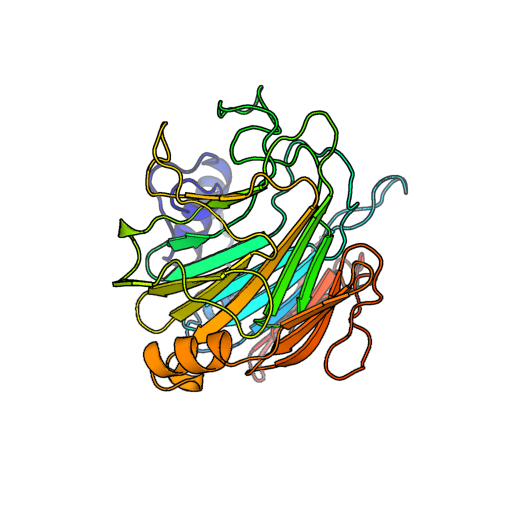68 -5.251 1.00 98.56 190 GLY A CA 1
ATOM 1483 C C . GLY A 1 190 ? -8.505 -9.909 -4.098 1.00 98.56 190 GLY A C 1
ATOM 1484 O O . GLY A 1 190 ? -9.624 -9.431 -4.318 1.00 98.56 190 GLY A O 1
ATOM 1485 N N . TYR A 1 191 ? -8.004 -10.050 -2.874 1.00 98.88 191 TYR A N 1
ATOM 1486 C CA . TYR A 1 191 ? -8.692 -9.740 -1.622 1.00 98.88 191 TYR A CA 1
ATOM 1487 C C . TYR A 1 191 ? -7.901 -8.704 -0.827 1.00 98.88 191 TYR A C 1
ATOM 1489 O O . TYR A 1 191 ? -6.671 -8.741 -0.795 1.00 98.88 191 TYR A O 1
ATOM 1497 N N . VAL A 1 192 ? -8.607 -7.807 -0.144 1.00 98.88 192 VAL A N 1
ATOM 1498 C CA . VAL A 1 192 ? -8.010 -6.859 0.800 1.00 98.88 192 VAL A CA 1
ATOM 1499 C C . VAL A 1 192 ? -8.847 -6.799 2.071 1.00 98.88 192 VAL A C 1
ATOM 1501 O O . VAL A 1 192 ? -10.075 -6.707 2.015 1.00 98.88 192 VAL A O 1
ATOM 1504 N N . GLY A 1 193 ? -8.177 -6.873 3.216 1.00 98.88 193 GLY A N 1
ATOM 1505 C CA . GLY A 1 193 ? -8.720 -6.543 4.525 1.00 98.88 193 GLY A CA 1
ATOM 1506 C C . GLY A 1 193 ? -8.059 -5.274 5.044 1.00 98.88 193 GLY A C 1
ATOM 1507 O O . GLY A 1 193 ? -6.837 -5.154 4.995 1.00 98.88 193 GLY A O 1
ATOM 1508 N N . ILE A 1 194 ? -8.865 -4.337 5.536 1.00 98.88 194 ILE A N 1
ATOM 1509 C CA . ILE A 1 194 ? -8.428 -3.097 6.176 1.00 98.88 194 ILE A CA 1
ATOM 1510 C C . ILE A 1 194 ? -9.036 -3.046 7.569 1.00 98.88 194 ILE A C 1
ATOM 1512 O O . ILE A 1 194 ? -10.249 -2.930 7.713 1.00 98.88 194 ILE A O 1
ATOM 1516 N N . TRP A 1 195 ? -8.207 -3.099 8.596 1.00 98.88 195 TRP A N 1
ATOM 1517 C CA . TRP A 1 195 ? -8.621 -2.901 9.976 1.00 98.88 195 TRP A CA 1
ATOM 1518 C C . TRP A 1 195 ? -8.262 -1.497 10.432 1.00 98.88 195 TRP A C 1
ATOM 1520 O O . TRP A 1 195 ? -7.190 -0.994 10.104 1.00 98.88 195 TRP A O 1
ATOM 1530 N N . SER A 1 196 ? -9.136 -0.883 11.219 1.00 98.69 196 SER A N 1
ATOM 1531 C CA . SER A 1 196 ? -8.860 0.374 11.912 1.00 98.69 196 SER A CA 1
ATOM 1532 C C . SER A 1 196 ? -8.954 0.169 13.417 1.00 98.69 196 SER A C 1
ATOM 1534 O O . SER A 1 196 ? -9.986 -0.295 13.911 1.00 98.69 196 SER A O 1
ATOM 1536 N N . GLN A 1 197 ? -7.907 0.564 14.144 1.00 98.38 197 GLN A N 1
ATOM 1537 C CA . GLN A 1 197 ? -7.809 0.448 15.601 1.00 98.38 197 GLN A CA 1
ATOM 1538 C C . GLN A 1 197 ? -8.991 1.076 16.341 1.00 98.38 197 GLN A C 1
ATOM 1540 O O . GLN A 1 197 ? -9.527 0.474 17.271 1.00 98.38 197 GLN A O 1
ATOM 1545 N N . ASN A 1 198 ? -9.417 2.264 15.915 1.00 97.75 198 ASN A N 1
ATOM 1546 C CA . ASN A 1 198 ? -10.546 2.985 16.510 1.00 97.75 198 ASN A CA 1
ATOM 1547 C C . ASN A 1 198 ? -11.821 2.873 15.662 1.00 97.75 198 ASN A C 1
ATOM 1549 O O . ASN A 1 198 ? -12.742 3.675 15.812 1.00 97.75 198 ASN A O 1
ATOM 1553 N N . GLY A 1 199 ? -11.871 1.897 14.751 1.00 97.75 199 GLY A N 1
ATOM 1554 C CA . GLY A 1 199 ? -12.935 1.783 13.763 1.00 97.75 199 GLY A CA 1
ATOM 1555 C C . GLY A 1 199 ? -12.890 2.902 12.721 1.00 97.75 199 GLY A C 1
ATOM 1556 O O . GLY A 1 199 ? -11.932 3.677 12.624 1.00 97.75 199 GLY A O 1
ATOM 1557 N N . TYR A 1 200 ? -13.921 2.951 11.894 1.00 98.50 200 TYR A N 1
ATOM 1558 C CA . TYR A 1 200 ? -14.079 3.942 10.840 1.00 98.50 200 TYR A CA 1
ATOM 1559 C C . TYR A 1 200 ? -15.566 4.219 10.626 1.00 98.50 200 TYR A C 1
ATOM 1561 O O . TYR A 1 200 ? -16.425 3.464 11.077 1.00 98.50 200 TYR A O 1
ATOM 1569 N N . VAL A 1 201 ? -15.866 5.289 9.901 1.00 98.31 201 VAL A N 1
ATOM 1570 C CA . VAL A 1 201 ? -17.182 5.522 9.303 1.00 98.31 201 VAL A CA 1
ATOM 1571 C C . VAL A 1 201 ? -17.027 5.629 7.794 1.00 98.31 201 VAL A C 1
ATOM 1573 O O . VAL A 1 201 ? -15.999 6.096 7.304 1.00 98.31 201 VAL A O 1
ATOM 1576 N N . VAL A 1 202 ? -18.033 5.204 7.036 1.00 98.31 202 VAL A N 1
ATOM 1577 C CA . VAL A 1 202 ? -18.070 5.498 5.600 1.00 98.31 202 VAL A CA 1
ATOM 1578 C C . VAL A 1 202 ? -18.443 6.966 5.430 1.00 98.31 202 VAL A C 1
ATOM 1580 O O . VAL A 1 202 ? -19.456 7.404 5.973 1.00 98.31 202 VAL A O 1
ATOM 1583 N N . GLY A 1 203 ? -17.655 7.731 4.674 1.00 95.88 203 GLY A N 1
ATOM 1584 C CA . GLY A 1 203 ? -17.967 9.137 4.417 1.00 95.88 203 GLY A CA 1
ATOM 1585 C C . GLY A 1 203 ? -19.334 9.280 3.741 1.00 95.88 203 GLY A C 1
ATOM 1586 O O . GLY A 1 203 ? -19.577 8.680 2.700 1.00 95.88 203 GLY A O 1
ATOM 1587 N N . GLU A 1 204 ? -20.252 10.065 4.306 1.00 94.31 204 GLU A N 1
ATOM 1588 C CA . GLU A 1 204 ? -21.636 10.175 3.797 1.00 94.31 204 GLU A CA 1
ATOM 1589 C C . GLU A 1 204 ? -21.890 11.440 2.962 1.00 94.31 204 GLU A C 1
ATOM 1591 O O . GLU A 1 204 ? -22.980 11.639 2.421 1.00 94.31 204 GLU A O 1
ATOM 1596 N N . ARG A 1 205 ? -20.915 12.354 2.893 1.00 91.38 205 ARG A N 1
ATOM 1597 C CA . ARG A 1 205 ? -21.087 13.700 2.325 1.00 91.38 205 ARG A CA 1
ATOM 1598 C C . ARG A 1 205 ? -19.884 14.116 1.485 1.00 91.38 205 ARG A C 1
ATOM 1600 O O . ARG A 1 205 ? -18.814 13.533 1.576 1.00 91.38 205 ARG A O 1
ATOM 1607 N N . GLY A 1 206 ? -20.064 15.171 0.693 1.00 89.88 206 GLY A N 1
ATOM 1608 C CA . GLY A 1 206 ? -19.016 15.711 -0.173 1.00 89.88 206 GLY A CA 1
ATOM 1609 C C . GLY A 1 206 ? -18.814 14.897 -1.453 1.00 89.88 206 GLY A C 1
ATOM 1610 O O . GLY A 1 206 ? -19.601 14.013 -1.787 1.00 89.88 206 GLY A O 1
ATOM 1611 N N . GLN A 1 207 ? -17.753 15.223 -2.190 1.00 91.25 207 GLN A N 1
ATOM 1612 C CA . GLN A 1 207 ? -17.422 14.609 -3.484 1.00 91.25 207 GLN A CA 1
ATOM 1613 C C . GLN A 1 207 ? -17.111 13.101 -3.384 1.00 91.25 207 GLN A C 1
ATOM 1615 O O . GLN A 1 207 ? -17.218 12.377 -4.378 1.00 91.25 207 GLN A O 1
ATOM 1620 N N . TYR A 1 208 ? -16.750 12.631 -2.187 1.00 94.56 208 TYR A N 1
ATOM 1621 C CA . TYR A 1 208 ? -16.310 11.264 -1.904 1.00 94.56 208 TYR A CA 1
ATOM 1622 C C . TYR A 1 208 ? -17.303 10.458 -1.062 1.00 94.56 208 TYR A C 1
ATOM 1624 O O . TYR A 1 208 ? -16.963 9.376 -0.591 1.00 94.56 208 TYR A O 1
ATOM 1632 N N . ALA A 1 209 ? -18.552 10.923 -0.944 1.00 95.56 209 ALA A N 1
ATOM 1633 C CA . ALA A 1 209 ? -19.610 10.178 -0.268 1.00 95.56 209 ALA A CA 1
ATOM 1634 C C . ALA A 1 209 ? -19.708 8.726 -0.789 1.00 95.56 209 ALA A C 1
ATOM 1636 O O . ALA A 1 209 ? -19.793 8.483 -1.996 1.00 95.56 209 ALA A O 1
ATOM 1637 N N . GLY A 1 210 ? -19.674 7.759 0.128 1.00 96.50 210 GLY A N 1
ATOM 1638 C CA . GLY A 1 210 ? -19.683 6.321 -0.134 1.00 96.50 210 GLY A CA 1
ATOM 1639 C C . GLY A 1 210 ? -18.364 5.748 -0.665 1.00 96.50 210 GLY A C 1
ATOM 1640 O O . GLY A 1 210 ? -18.318 4.558 -0.977 1.00 96.50 210 GLY A O 1
ATOM 1641 N N . ARG A 1 211 ? -17.310 6.564 -0.802 1.00 96.81 211 ARG A N 1
ATOM 1642 C CA . ARG A 1 211 ? -16.046 6.211 -1.476 1.00 96.81 211 ARG A CA 1
ATOM 1643 C C . ARG A 1 211 ? -14.811 6.353 -0.580 1.00 96.81 211 ARG A C 1
ATOM 1645 O O . ARG A 1 211 ? -13.691 6.368 -1.087 1.00 96.81 211 ARG A O 1
ATOM 1652 N N . GLU A 1 212 ? -15.001 6.457 0.730 1.00 97.50 212 GLU A N 1
ATOM 1653 C CA . GLU A 1 212 ? -13.918 6.605 1.699 1.00 97.50 212 GLU A CA 1
ATOM 1654 C C . GLU A 1 212 ? -14.288 6.045 3.076 1.00 97.50 212 GLU A C 1
ATOM 1656 O O . GLU A 1 212 ? -15.452 6.100 3.484 1.00 97.50 212 GLU A O 1
ATOM 1661 N N . LEU A 1 213 ? -13.284 5.529 3.786 1.00 98.62 213 LEU A N 1
ATOM 1662 C CA . LEU A 1 213 ? -13.365 5.148 5.197 1.00 98.62 213 LEU A CA 1
ATOM 1663 C C . LEU A 1 213 ? -12.644 6.212 6.026 1.00 98.62 213 LEU A C 1
ATOM 1665 O O . LEU A 1 213 ? -11.459 6.447 5.805 1.00 98.62 213 LEU A O 1
ATOM 1669 N N . GLN A 1 214 ? -13.329 6.840 6.975 1.00 98.44 214 GLN A N 1
ATOM 1670 C CA . GLN A 1 214 ? -12.827 7.966 7.766 1.00 98.44 214 GLN A CA 1
ATOM 1671 C C . GLN A 1 214 ? -12.651 7.567 9.229 1.00 98.44 214 GLN A C 1
ATOM 1673 O O . GLN A 1 214 ? -13.549 6.983 9.835 1.00 98.44 214 GLN A O 1
ATOM 1678 N N . CYS A 1 215 ? -11.506 7.911 9.813 1.00 98.50 215 CYS A N 1
ATOM 1679 C CA . CYS A 1 215 ? -11.235 7.763 11.236 1.00 98.50 215 CYS A CA 1
ATOM 1680 C C . CYS A 1 215 ? -10.818 9.114 11.826 1.00 98.50 215 CYS A C 1
ATOM 1682 O O . CYS A 1 215 ? -9.813 9.696 11.419 1.00 98.50 215 CYS A O 1
ATOM 1684 N N . TYR A 1 216 ? -11.588 9.593 12.803 1.00 97.88 216 TYR A N 1
ATOM 1685 C CA . TYR A 1 216 ? -11.400 10.898 13.452 1.00 97.88 216 TYR A CA 1
ATOM 1686 C C . TYR A 1 216 ? -10.599 10.828 14.759 1.00 97.88 216 TYR A C 1
ATOM 1688 O O . TYR A 1 216 ? -10.525 11.816 15.481 1.00 97.88 216 TYR A O 1
ATOM 1696 N N . ALA A 1 217 ? -10.058 9.660 15.108 1.00 97.81 217 ALA A N 1
ATOM 1697 C CA . ALA A 1 217 ? -9.260 9.513 16.317 1.00 97.81 217 ALA A CA 1
ATOM 1698 C C . ALA A 1 217 ? -7.902 10.218 16.171 1.00 97.81 217 ALA A C 1
ATOM 1700 O O . ALA A 1 217 ? -7.273 10.137 15.113 1.00 97.81 217 ALA A O 1
ATOM 1701 N N . ASP A 1 218 ? -7.431 10.839 17.256 1.00 97.12 218 ASP A N 1
ATOM 1702 C CA . ASP A 1 218 ? -6.137 11.536 17.302 1.00 97.12 218 ASP A CA 1
ATOM 1703 C C . ASP A 1 218 ? -4.949 10.587 17.086 1.00 97.12 218 ASP A C 1
ATOM 1705 O O . ASP A 1 218 ? -3.911 10.984 16.565 1.00 97.12 218 ASP A O 1
ATOM 1709 N N . GLU A 1 219 ? -5.088 9.315 17.456 1.00 97.19 219 GLU A N 1
ATOM 1710 C CA . GLU A 1 219 ? -4.122 8.262 17.147 1.00 97.19 219 GLU A CA 1
ATOM 1711 C C . GLU A 1 219 ? -4.864 7.061 16.574 1.00 97.19 219 GLU A C 1
ATOM 1713 O O . GLU A 1 219 ? -5.831 6.583 17.169 1.00 97.19 219 GLU A O 1
ATOM 1718 N N . ASN A 1 220 ? -4.417 6.562 15.421 1.00 98.25 220 ASN A N 1
ATOM 1719 C CA . ASN A 1 220 ? -5.017 5.392 14.793 1.00 98.25 220 ASN A CA 1
ATOM 1720 C C . ASN A 1 220 ? -3.988 4.573 14.020 1.00 98.25 220 ASN A C 1
ATOM 1722 O O . ASN A 1 220 ? -3.193 5.120 13.254 1.00 98.25 220 ASN A O 1
ATOM 1726 N N . THR A 1 221 ? -4.067 3.251 14.164 1.00 98.69 221 THR A N 1
ATOM 1727 C CA . THR A 1 221 ? -3.382 2.311 13.279 1.00 98.69 221 THR A CA 1
ATOM 1728 C C . THR A 1 221 ? -4.376 1.702 12.306 1.00 98.69 221 THR A C 1
ATOM 1730 O O . THR A 1 221 ? -5.374 1.108 12.716 1.00 98.69 221 THR A O 1
ATOM 1733 N N . TRP A 1 222 ? -4.067 1.815 11.019 1.00 98.88 222 TRP A N 1
ATOM 1734 C CA . TRP A 1 222 ? -4.679 1.012 9.972 1.00 98.88 222 TRP A CA 1
ATOM 1735 C C . TRP A 1 222 ? -3.813 -0.224 9.744 1.00 98.88 222 TRP A C 1
ATOM 1737 O O . TRP A 1 222 ? -2.625 -0.076 9.464 1.00 98.88 222 TRP A O 1
ATOM 1747 N N . LEU A 1 223 ? -4.373 -1.426 9.862 1.00 98.81 223 LEU A N 1
ATOM 1748 C CA . LEU A 1 223 ? -3.724 -2.652 9.392 1.00 98.81 223 LEU A CA 1
ATOM 1749 C C . LEU A 1 223 ? -4.327 -3.043 8.050 1.00 98.81 223 LEU A C 1
ATOM 1751 O O . LEU A 1 223 ? -5.528 -2.914 7.833 1.00 98.81 223 LEU A O 1
ATOM 1755 N N . VAL A 1 224 ? -3.483 -3.525 7.155 1.00 98.88 224 VAL A N 1
ATOM 1756 C CA . VAL A 1 224 ? -3.851 -3.950 5.814 1.00 98.88 224 VAL A CA 1
ATOM 1757 C C . VAL A 1 224 ? -3.234 -5.312 5.592 1.00 98.88 224 VAL A C 1
ATOM 1759 O O . VAL A 1 224 ? -2.029 -5.480 5.759 1.00 98.88 224 VAL A O 1
ATOM 1762 N N . GLU A 1 225 ? -4.045 -6.276 5.192 1.00 98.88 225 GLU A N 1
ATOM 1763 C CA . GLU A 1 225 ? -3.551 -7.556 4.707 1.00 98.88 225 GLU A CA 1
ATOM 1764 C C . GLU A 1 225 ? -4.236 -7.865 3.381 1.00 98.88 225 GLU A C 1
ATOM 1766 O O . GLU A 1 225 ? -5.456 -7.755 3.251 1.00 98.88 225 GLU A O 1
ATOM 1771 N N . CYS A 1 226 ? -3.433 -8.185 2.371 1.00 98.88 226 CYS A N 1
ATOM 1772 C CA . CYS A 1 226 ? -3.924 -8.615 1.069 1.00 98.88 226 CYS A CA 1
ATOM 1773 C C . CYS A 1 226 ? -3.827 -10.134 0.950 1.00 98.88 226 CYS A C 1
ATOM 1775 O O . CYS A 1 226 ? -2.947 -10.763 1.535 1.00 98.88 226 CYS A O 1
ATOM 1777 N N . GLY A 1 227 ? -4.716 -10.717 0.161 1.00 98.50 227 GLY A N 1
ATOM 1778 C CA . GLY A 1 227 ? -4.705 -12.137 -0.149 1.00 98.50 227 GLY A CA 1
ATOM 1779 C C . GLY A 1 227 ? -5.248 -12.385 -1.544 1.00 98.50 227 GLY A C 1
ATOM 1780 O O . GLY A 1 227 ? -5.698 -11.468 -2.232 1.00 98.50 227 GLY A O 1
ATOM 1781 N N . ARG A 1 228 ? -5.217 -13.640 -1.972 1.00 98.19 228 ARG A N 1
ATOM 1782 C CA . ARG A 1 228 ? -5.799 -14.054 -3.248 1.00 98.19 228 ARG A CA 1
ATOM 1783 C C . ARG A 1 228 ? -6.460 -15.414 -3.148 1.00 98.19 228 ARG A C 1
ATOM 1785 O O . ARG A 1 228 ? -6.197 -16.190 -2.227 1.00 98.19 228 ARG A O 1
ATOM 1792 N N . GLU A 1 229 ? -7.304 -15.709 -4.128 1.00 98.56 229 GLU A N 1
ATOM 1793 C CA . GLU A 1 229 ? -8.006 -16.988 -4.243 1.00 98.56 229 GLU A CA 1
ATOM 1794 C C . GLU A 1 229 ? -7.051 -18.185 -4.180 1.00 98.56 229 GLU A C 1
ATOM 1796 O O . GLU A 1 229 ? -7.371 -19.175 -3.533 1.00 98.56 229 GLU A O 1
ATOM 1801 N N . ALA A 1 230 ? -5.858 -18.082 -4.773 1.00 98.06 230 ALA A N 1
ATOM 1802 C CA . ALA A 1 230 ? -4.870 -19.161 -4.758 1.00 98.06 230 ALA A CA 1
ATOM 1803 C C . ALA A 1 230 ? -4.373 -19.534 -3.346 1.00 98.06 230 ALA A C 1
ATOM 1805 O O . ALA A 1 230 ? -4.013 -20.688 -3.126 1.00 98.06 230 ALA A O 1
ATOM 1806 N N . ASP A 1 231 ? -4.380 -18.587 -2.402 1.00 97.31 231 ASP A N 1
ATOM 1807 C CA . ASP A 1 231 ? -3.824 -18.789 -1.058 1.00 97.31 231 ASP A CA 1
ATOM 1808 C C . ASP A 1 231 ? -4.927 -19.093 -0.026 1.00 97.31 231 ASP A C 1
ATOM 1810 O O . ASP A 1 231 ? -4.722 -19.872 0.901 1.00 97.31 231 ASP A O 1
ATOM 1814 N N . TYR A 1 232 ? -6.121 -18.517 -0.208 1.00 98.50 232 TYR A N 1
ATOM 1815 C CA . TYR A 1 232 ? -7.244 -18.638 0.735 1.00 98.50 232 TYR A CA 1
ATOM 1816 C C . TYR A 1 232 ? -8.400 -19.511 0.228 1.00 98.50 232 TYR A C 1
ATOM 1818 O O . TYR A 1 232 ? -9.325 -19.824 0.976 1.00 98.50 232 TYR A O 1
ATOM 1826 N N . GLY A 1 233 ? -8.409 -19.876 -1.053 1.00 98.50 233 GLY A N 1
ATOM 1827 C CA . GLY A 1 233 ? -9.479 -20.626 -1.716 1.00 98.50 233 GLY A CA 1
ATOM 1828 C C . GLY A 1 233 ? -10.757 -19.821 -1.982 1.00 98.50 233 GLY A C 1
ATOM 1829 O O . GLY A 1 233 ? -11.387 -20.006 -3.016 1.00 98.50 233 GLY A O 1
ATOM 1830 N N . SER A 1 234 ? -11.156 -18.914 -1.085 1.00 98.75 234 SER A N 1
ATOM 1831 C CA . SER A 1 234 ? -12.334 -18.052 -1.254 1.00 98.75 234 SER A CA 1
ATOM 1832 C C . SER A 1 234 ? -12.227 -16.761 -0.442 1.00 98.75 234 SER A C 1
ATOM 1834 O O . SER A 1 234 ? -11.480 -16.681 0.534 1.00 98.75 234 SER A O 1
ATOM 1836 N N . PHE A 1 235 ? -13.022 -15.758 -0.814 1.00 98.88 235 PHE A N 1
ATOM 1837 C CA . PHE A 1 235 ? -13.128 -14.507 -0.061 1.00 98.88 235 PHE A CA 1
ATOM 1838 C C . PHE A 1 235 ? -13.738 -14.693 1.329 1.00 98.88 235 PHE A C 1
ATOM 1840 O O . PHE A 1 235 ? -13.325 -14.030 2.277 1.00 98.88 235 PHE A O 1
ATOM 1847 N N . ASP A 1 236 ? -14.672 -15.636 1.470 1.00 98.88 236 ASP A N 1
ATOM 1848 C CA . ASP A 1 236 ? -15.228 -16.026 2.765 1.00 98.88 236 ASP A CA 1
ATOM 1849 C C . ASP A 1 236 ? -14.149 -16.534 3.717 1.00 98.88 236 ASP A C 1
ATOM 1851 O O . ASP A 1 236 ? -14.057 -16.059 4.848 1.00 98.88 236 ASP A O 1
ATOM 1855 N N . ALA A 1 237 ? -13.311 -17.460 3.248 1.00 98.81 237 ALA A N 1
ATOM 1856 C CA . ALA A 1 237 ? -12.218 -18.013 4.040 1.00 98.81 237 ALA A CA 1
ATOM 1857 C C . ALA A 1 237 ? -11.199 -16.934 4.431 1.00 98.81 237 ALA A C 1
ATOM 1859 O O . ALA A 1 237 ? -10.748 -16.909 5.573 1.00 98.81 237 ALA A O 1
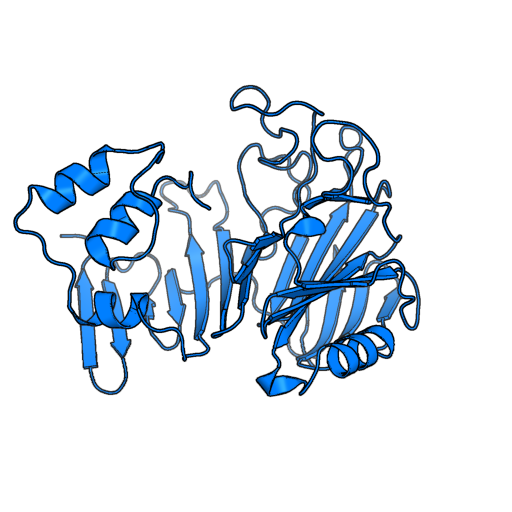ATOM 1860 N N . PHE A 1 238 ? -10.895 -16.005 3.520 1.00 98.88 238 PHE A N 1
ATOM 1861 C CA . PHE A 1 238 ? -10.051 -14.846 3.808 1.00 98.88 238 PHE A CA 1
ATOM 1862 C C . PHE A 1 238 ? -10.644 -13.957 4.913 1.00 98.88 238 PHE A C 1
ATOM 1864 O O . PHE A 1 238 ? -9.983 -13.695 5.917 1.00 98.88 238 PHE A O 1
ATOM 1871 N N . CYS A 1 239 ? -11.914 -13.556 4.788 1.00 98.88 239 CYS A N 1
ATOM 1872 C CA . CYS A 1 239 ? -12.584 -12.737 5.802 1.00 98.88 239 CYS A CA 1
ATOM 1873 C C . CYS A 1 239 ? -12.642 -13.448 7.162 1.00 98.88 239 CYS A C 1
ATOM 1875 O O . CYS A 1 239 ? -12.426 -12.818 8.195 1.00 98.88 239 CYS A O 1
ATOM 1877 N N . GLN A 1 240 ? -12.929 -14.754 7.176 1.00 98.69 240 GLN A N 1
ATOM 1878 C CA . GLN A 1 240 ? -12.972 -15.564 8.398 1.00 98.69 240 GLN A CA 1
ATOM 1879 C C . GLN A 1 240 ? -11.596 -15.676 9.062 1.00 98.69 240 GLN A C 1
ATOM 1881 O O . GLN A 1 240 ? -11.503 -15.541 10.279 1.00 98.69 240 GLN A O 1
ATOM 1886 N N . ALA A 1 241 ? -10.534 -15.875 8.278 1.00 98.69 241 ALA A N 1
ATOM 1887 C CA . ALA A 1 241 ? -9.174 -15.957 8.795 1.00 98.69 241 ALA A CA 1
ATOM 1888 C C . ALA A 1 241 ? -8.742 -14.642 9.463 1.00 98.69 241 ALA A C 1
ATOM 1890 O O . ALA A 1 241 ? -8.268 -14.666 10.594 1.00 98.69 241 ALA A O 1
ATOM 1891 N N . LEU A 1 242 ? -8.957 -13.499 8.802 1.00 98.69 242 LEU A N 1
ATOM 1892 C CA . LEU A 1 242 ? -8.548 -12.187 9.323 1.00 98.69 242 LEU A CA 1
ATOM 1893 C C . LEU A 1 242 ? -9.419 -11.723 10.501 1.00 98.69 242 LEU A C 1
ATOM 1895 O O . LEU A 1 242 ? -8.903 -11.205 11.488 1.00 98.69 242 LEU A O 1
ATOM 1899 N N . SER A 1 243 ? -10.741 -11.916 10.438 1.00 98.44 243 SER A N 1
ATOM 1900 C CA . SER A 1 243 ? -11.634 -11.536 11.550 1.00 98.44 243 SER A CA 1
ATOM 1901 C C . SER A 1 243 ? -11.440 -12.409 12.796 1.00 98.44 243 SER A C 1
ATOM 1903 O O . SER A 1 243 ? -11.621 -11.926 13.914 1.00 98.44 243 SER A O 1
ATOM 1905 N N . GLY A 1 244 ? -11.037 -13.671 12.612 1.00 98.12 244 GLY A N 1
ATOM 1906 C CA . GLY A 1 244 ? -10.686 -14.600 13.687 1.00 98.12 244 GLY A CA 1
ATOM 1907 C C . GLY A 1 244 ? -9.230 -14.526 14.156 1.00 98.12 244 GLY A C 1
ATOM 1908 O O . GLY A 1 244 ? -8.861 -15.275 15.057 1.00 98.12 244 GLY A O 1
ATOM 1909 N N . ALA A 1 245 ? -8.403 -13.667 13.559 1.00 98.19 245 ALA A N 1
ATOM 1910 C CA . ALA A 1 245 ? -7.035 -13.439 13.999 1.00 98.19 245 ALA A CA 1
ATOM 1911 C C . ALA A 1 245 ? -6.994 -12.477 15.194 1.00 98.19 245 ALA A C 1
ATOM 1913 O O . ALA A 1 245 ? -7.722 -11.481 15.246 1.00 98.19 245 ALA A O 1
ATOM 1914 N N . ARG A 1 246 ? -6.109 -12.760 16.155 1.00 98.00 246 ARG A N 1
ATOM 1915 C CA . ARG A 1 246 ? -5.946 -11.942 17.360 1.00 98.00 246 ARG A CA 1
ATOM 1916 C C . ARG A 1 246 ? -5.210 -10.645 17.028 1.00 98.00 246 ARG A C 1
ATOM 1918 O O . ARG A 1 246 ? -4.134 -10.683 16.430 1.00 98.00 246 ARG A O 1
ATOM 1925 N N . ILE A 1 247 ? -5.771 -9.519 17.467 1.00 98.19 247 ILE A N 1
ATOM 1926 C CA . ILE A 1 247 ? -5.113 -8.210 17.439 1.00 98.19 247 ILE A CA 1
ATOM 1927 C C . ILE A 1 247 ? -5.129 -7.632 18.850 1.00 98.19 247 ILE A C 1
ATOM 1929 O O . ILE A 1 247 ? -6.194 -7.328 19.389 1.00 98.19 247 ILE A O 1
ATOM 1933 N N . ASP A 1 248 ? -3.945 -7.436 19.423 1.00 97.25 248 ASP A N 1
ATOM 1934 C CA . ASP A 1 248 ? -3.784 -6.745 20.698 1.00 97.25 248 ASP A CA 1
ATOM 1935 C C . ASP A 1 248 ? -3.160 -5.372 20.493 1.00 97.25 248 ASP A C 1
ATOM 1937 O O . ASP A 1 248 ? -2.174 -5.216 19.769 1.00 97.25 248 ASP A O 1
ATOM 1941 N N . VAL A 1 249 ? -3.702 -4.387 21.204 1.00 96.88 249 VAL A N 1
ATOM 1942 C CA . VAL A 1 249 ? -3.141 -3.040 21.285 1.00 96.88 249 VAL A CA 1
ATOM 1943 C C . VAL A 1 249 ? -2.792 -2.759 22.737 1.00 96.88 249 VAL A C 1
ATOM 1945 O O . VAL A 1 249 ? -3.674 -2.713 23.594 1.00 96.88 249 VAL A O 1
ATOM 1948 N N . ALA A 1 250 ? -1.506 -2.583 23.015 1.00 94.94 250 ALA A N 1
ATOM 1949 C CA . ALA A 1 250 ? -0.996 -2.308 24.351 1.00 94.94 250 ALA A CA 1
ATOM 1950 C C . ALA A 1 250 ? 0.224 -1.389 24.258 1.00 94.94 250 ALA A C 1
ATOM 1952 O O . ALA A 1 250 ? 1.082 -1.581 23.399 1.00 94.94 250 ALA A O 1
ATOM 1953 N N . ASP A 1 251 ? 0.284 -0.378 25.127 1.00 91.00 251 ASP A N 1
ATOM 1954 C CA . ASP A 1 251 ? 1.431 0.532 25.260 1.00 91.00 251 ASP A CA 1
ATOM 1955 C C . ASP A 1 251 ? 1.905 1.170 23.931 1.00 91.00 251 ASP A C 1
ATOM 1957 O O . ASP A 1 251 ? 3.095 1.377 23.704 1.00 91.00 251 ASP A O 1
ATOM 1961 N N . GLY A 1 252 ? 0.965 1.478 23.025 1.00 89.44 252 GLY A N 1
ATOM 1962 C CA . GLY A 1 252 ? 1.251 2.080 21.713 1.00 89.44 252 GLY A CA 1
ATOM 1963 C C . GLY A 1 252 ? 1.816 1.114 20.661 1.00 89.44 252 GLY A C 1
ATOM 1964 O O . GLY A 1 252 ? 2.154 1.547 19.555 1.00 89.44 252 GLY A O 1
A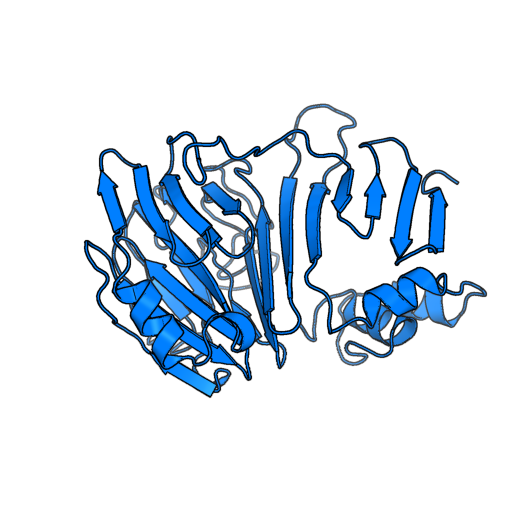TOM 1965 N N . ALA A 1 253 ? 1.913 -0.178 20.984 1.00 96.88 253 ALA A N 1
ATOM 1966 C CA . ALA A 1 253 ? 2.232 -1.251 20.054 1.00 96.88 253 ALA A CA 1
ATOM 1967 C C . ALA A 1 253 ? 0.963 -2.001 19.620 1.00 96.88 253 ALA A C 1
ATOM 1969 O O . ALA A 1 253 ? 0.017 -2.165 20.393 1.00 96.88 253 ALA A O 1
ATOM 1970 N N . VAL A 1 254 ? 0.975 -2.487 18.382 1.00 98.19 254 VAL A N 1
ATOM 1971 C CA . VAL A 1 254 ? -0.042 -3.369 17.808 1.00 98.19 254 VAL A CA 1
ATOM 1972 C C . VAL A 1 254 ? 0.619 -4.711 17.522 1.00 98.19 254 VAL A C 1
ATOM 1974 O O . VAL A 1 254 ? 1.616 -4.765 16.804 1.00 98.19 254 VAL A O 1
ATOM 1977 N N . THR A 1 255 ? 0.076 -5.783 18.095 1.00 98.38 255 THR A N 1
ATOM 1978 C CA . THR A 1 255 ? 0.486 -7.166 17.820 1.00 98.38 255 THR A CA 1
ATOM 1979 C C . THR A 1 255 ? -0.644 -7.868 17.090 1.00 98.38 255 THR A C 1
ATOM 1981 O O . THR A 1 255 ? -1.730 -8.030 17.642 1.00 98.38 255 THR A O 1
ATOM 1984 N N . TYR A 1 256 ? -0.389 -8.268 15.851 1.00 98.62 256 TYR A N 1
ATOM 1985 C CA . TYR A 1 256 ? -1.350 -8.918 14.973 1.00 98.62 256 TYR A CA 1
ATOM 1986 C C . TYR A 1 256 ? -0.871 -10.325 14.613 1.00 98.62 256 TYR A C 1
ATOM 1988 O O . TYR A 1 256 ? 0.204 -10.491 14.041 1.00 98.62 256 TYR A O 1
ATOM 1996 N N . GLU A 1 257 ? -1.670 -11.341 14.928 1.00 98.44 257 GLU A N 1
ATOM 1997 C CA . GLU A 1 257 ? -1.415 -12.722 14.506 1.00 98.44 257 GLU A CA 1
ATOM 1998 C C . GLU A 1 257 ? -1.884 -12.925 13.058 1.00 98.44 257 GLU A C 1
ATOM 2000 O O . GLU A 1 257 ? -2.939 -13.510 12.814 1.00 98.44 257 GLU A O 1
ATOM 2005 N N . SER A 1 258 ? -1.118 -12.404 12.092 1.00 98.50 258 SER A N 1
ATOM 2006 C CA . SER A 1 258 ? -1.467 -12.488 10.670 1.00 98.50 258 SER A CA 1
ATOM 2007 C C . SER A 1 258 ? -1.608 -13.946 10.216 1.00 98.50 258 SER A C 1
ATOM 2009 O O . SER A 1 258 ? -0.663 -14.726 10.386 1.00 98.50 258 SER A O 1
ATOM 2011 N N . PRO A 1 259 ? -2.731 -14.323 9.573 1.00 98.25 259 PRO A N 1
ATOM 2012 C CA . PRO A 1 259 ? -2.905 -15.663 9.022 1.00 98.25 259 PRO A CA 1
ATOM 2013 C C . PRO A 1 259 ? -1.874 -16.038 7.952 1.00 98.25 259 PRO A C 1
ATOM 2015 O O . PRO A 1 259 ? -1.586 -17.223 7.793 1.00 98.25 259 PRO A O 1
ATOM 2018 N N . SER A 1 260 ? -1.312 -15.058 7.233 1.00 97.94 260 SER A N 1
ATOM 2019 C CA . SER A 1 260 ? -0.314 -15.303 6.183 1.00 97.94 260 SER A CA 1
ATOM 2020 C C . SER A 1 260 ? 1.134 -15.109 6.637 1.00 97.94 260 SER A C 1
ATOM 2022 O O . SER A 1 260 ? 2.006 -15.853 6.191 1.00 97.94 260 SER A O 1
ATOM 2024 N N . ALA A 1 261 ? 1.406 -14.153 7.531 1.00 97.38 261 ALA A N 1
ATOM 2025 C CA . ALA A 1 261 ? 2.775 -13.771 7.892 1.00 97.38 261 ALA A CA 1
ATOM 2026 C C . ALA A 1 261 ? 3.195 -14.192 9.319 1.00 97.38 261 ALA A C 1
ATOM 2028 O O . ALA A 1 261 ? 4.380 -14.160 9.663 1.00 97.38 261 ALA A O 1
ATOM 2029 N N . GLY A 1 262 ? 2.254 -14.643 10.153 1.00 98.31 262 GLY A N 1
ATOM 2030 C CA . GLY A 1 262 ? 2.475 -14.908 11.576 1.00 98.31 262 GLY A CA 1
ATOM 2031 C C . GLY A 1 262 ? 2.468 -13.628 12.416 1.00 98.31 262 GLY A C 1
ATOM 2032 O O . GLY A 1 262 ? 1.910 -12.609 12.014 1.00 98.31 262 GLY A O 1
ATOM 2033 N N . THR A 1 263 ? 3.081 -13.669 13.601 1.00 98.69 263 THR A N 1
ATOM 2034 C CA . THR A 1 263 ? 3.038 -12.549 14.552 1.00 98.69 263 THR A CA 1
ATOM 2035 C C . THR A 1 263 ? 3.742 -11.308 13.996 1.00 98.69 263 THR A C 1
ATOM 2037 O O . THR A 1 263 ? 4.973 -11.264 13.917 1.00 98.69 263 THR A O 1
ATOM 2040 N N . PHE A 1 264 ? 2.962 -10.290 13.642 1.00 98.81 264 PHE A N 1
ATOM 2041 C CA . PHE A 1 264 ? 3.409 -8.982 13.181 1.00 98.81 264 PHE A CA 1
ATOM 2042 C C . PHE A 1 264 ? 3.278 -7.960 14.311 1.00 98.81 264 PHE A C 1
ATOM 2044 O O . PHE A 1 264 ? 2.178 -7.673 14.784 1.00 98.81 264 PHE A O 1
ATOM 2051 N N . VAL A 1 265 ? 4.408 -7.406 14.749 1.00 98.69 265 VAL A N 1
ATOM 2052 C CA . VAL A 1 265 ? 4.458 -6.356 15.773 1.00 98.69 265 VAL A CA 1
ATOM 2053 C C . VAL A 1 265 ? 4.816 -5.037 15.109 1.00 98.69 265 VAL A C 1
ATOM 2055 O O . VAL A 1 265 ? 5.800 -4.954 14.377 1.00 98.69 265 VAL A O 1
ATOM 2058 N N . THR A 1 266 ? 4.035 -4.001 15.392 1.00 98.50 266 THR A N 1
ATOM 2059 C CA . THR A 1 266 ? 4.194 -2.640 14.866 1.00 98.50 266 THR A CA 1
ATOM 2060 C C . THR A 1 266 ? 3.683 -1.614 15.889 1.00 98.50 266 THR A C 1
ATOM 2062 O O . THR A 1 266 ? 3.401 -1.962 17.034 1.00 98.50 266 THR A O 1
ATOM 2065 N N . GLY A 1 267 ? 3.595 -0.338 15.523 1.00 96.94 267 GLY A N 1
ATOM 2066 C CA . GLY A 1 267 ? 3.127 0.758 16.379 1.00 96.94 267 GLY A CA 1
ATOM 2067 C C . GLY A 1 267 ? 3.974 2.008 16.195 1.00 96.94 267 GLY A C 1
ATOM 2068 O O . GLY A 1 267 ? 4.960 1.977 15.464 1.00 96.94 267 GLY A O 1
ATOM 2069 N N . TRP A 1 268 ? 3.634 3.117 16.854 1.00 97.69 268 TRP A N 1
ATOM 2070 C CA . TRP A 1 268 ? 4.354 4.373 16.615 1.00 97.69 268 TRP A CA 1
ATOM 2071 C C . TRP A 1 268 ? 5.823 4.280 17.041 1.00 97.69 268 TRP A C 1
ATOM 2073 O O . TRP A 1 268 ? 6.693 4.578 16.233 1.00 97.69 268 TRP A O 1
ATOM 2083 N N . ASP A 1 269 ? 6.118 3.811 18.256 1.00 96.69 269 ASP A N 1
ATOM 2084 C CA . ASP A 1 269 ? 7.489 3.731 18.803 1.00 96.69 269 ASP A CA 1
ATOM 2085 C C . ASP A 1 269 ? 8.014 2.292 18.960 1.00 96.69 269 ASP A C 1
ATOM 2087 O O . ASP A 1 269 ? 9.135 2.082 19.418 1.00 96.69 269 ASP A O 1
ATOM 2091 N N . ALA A 1 270 ? 7.225 1.294 18.556 1.00 96.12 270 ALA A N 1
ATOM 2092 C CA . ALA A 1 270 ? 7.599 -0.113 18.656 1.00 96.12 270 ALA A CA 1
ATOM 2093 C C . ALA A 1 270 ? 8.752 -0.474 17.704 1.00 96.12 270 ALA A C 1
ATOM 2095 O O . ALA A 1 270 ? 8.821 0.014 16.574 1.00 96.12 270 ALA A O 1
ATOM 2096 N N . THR A 1 271 ? 9.624 -1.399 18.101 1.00 96.75 271 THR A N 1
ATOM 2097 C CA . THR A 1 271 ? 10.536 -2.045 17.146 1.00 96.75 271 THR A CA 1
ATOM 2098 C C . THR A 1 271 ? 9.732 -3.057 16.334 1.00 96.75 271 THR A C 1
ATOM 2100 O O . THR A 1 271 ? 9.242 -4.023 16.923 1.00 96.75 271 THR A O 1
ATOM 2103 N N . PRO A 1 272 ? 9.560 -2.864 15.016 1.00 98.12 272 PRO A N 1
ATOM 2104 C CA . PRO A 1 272 ? 8.703 -3.738 14.241 1.00 98.12 272 PRO A CA 1
ATOM 2105 C C . PRO A 1 272 ? 9.356 -5.102 14.040 1.00 98.12 272 PRO A C 1
ATOM 2107 O O . PRO A 1 272 ? 10.551 -5.196 13.743 1.00 98.12 272 PRO A O 1
ATOM 2110 N N . THR A 1 273 ? 8.565 -6.161 14.185 1.00 98.62 273 THR A N 1
ATOM 2111 C CA . THR A 1 273 ? 9.038 -7.535 13.996 1.00 98.62 273 THR A CA 1
ATOM 2112 C C . THR A 1 273 ? 8.024 -8.370 13.231 1.00 98.62 273 THR A C 1
ATOM 2114 O O . THR A 1 273 ? 6.822 -8.119 13.310 1.00 98.62 273 THR A O 1
ATOM 2117 N N . ILE A 1 274 ? 8.516 -9.383 12.521 1.00 98.38 274 ILE A N 1
ATOM 2118 C CA . ILE A 1 274 ? 7.715 -10.473 11.974 1.00 98.38 274 ILE A CA 1
ATOM 2119 C C . ILE A 1 274 ? 8.240 -11.794 12.536 1.00 98.38 274 ILE A C 1
ATOM 2121 O O . ILE A 1 274 ? 9.439 -12.066 12.473 1.00 98.38 274 ILE A O 1
ATOM 2125 N N . GLN A 1 275 ? 7.375 -12.585 13.174 1.00 98.00 275 GLN A N 1
ATOM 2126 C CA . GLN A 1 275 ? 7.755 -13.823 13.876 1.00 98.00 275 GLN A CA 1
ATOM 2127 C C . GLN A 1 275 ? 8.933 -13.619 14.856 1.00 98.00 275 GLN A C 1
ATOM 2129 O O . GLN A 1 275 ? 9.831 -14.453 14.983 1.00 98.00 275 GLN A O 1
ATOM 2134 N N . GLY A 1 276 ? 8.964 -12.460 15.526 1.00 97.88 276 GLY A N 1
ATOM 2135 C CA . GLY A 1 276 ? 10.030 -12.066 16.452 1.00 97.88 276 GLY A CA 1
ATOM 2136 C C . GLY A 1 276 ? 11.345 -11.622 15.798 1.00 97.88 276 GLY A C 1
ATOM 2137 O O . GLY A 1 276 ? 12.262 -11.222 16.514 1.00 97.88 276 GLY A O 1
ATOM 2138 N N . GLN A 1 277 ? 11.458 -11.649 14.467 1.00 98.19 277 GLN A N 1
ATOM 2139 C CA . GLN A 1 277 ? 12.615 -11.125 13.740 1.00 98.19 277 GLN A CA 1
ATOM 2140 C C . GLN A 1 277 ? 12.409 -9.646 13.387 1.00 98.19 277 GLN A C 1
ATOM 2142 O O . GLN A 1 277 ? 11.353 -9.304 12.851 1.00 98.19 277 GLN A O 1
ATOM 2147 N N . PRO A 1 278 ? 13.382 -8.755 13.653 1.00 97.81 278 PRO A N 1
ATOM 2148 C CA . PRO A 1 278 ? 13.279 -7.347 13.279 1.00 97.81 278 PRO A CA 1
ATOM 2149 C C . PRO A 1 278 ? 13.066 -7.144 11.776 1.00 97.81 278 PRO A C 1
ATOM 2151 O O . PRO A 1 278 ? 13.737 -7.768 10.955 1.00 97.81 278 PRO A O 1
ATOM 2154 N N . ILE A 1 279 ? 12.171 -6.222 11.420 1.00 97.19 279 ILE A N 1
ATOM 2155 C CA . ILE A 1 279 ? 11.991 -5.777 10.035 1.00 97.19 279 ILE A CA 1
ATOM 2156 C C . ILE A 1 279 ? 13.016 -4.672 9.755 1.00 97.19 279 ILE A C 1
ATOM 2158 O O . ILE A 1 279 ? 13.071 -3.671 10.470 1.00 97.19 279 ILE A O 1
ATOM 2162 N N . ALA A 1 280 ? 13.842 -4.848 8.721 1.00 94.50 280 ALA A N 1
ATOM 2163 C CA . ALA A 1 280 ? 14.713 -3.780 8.238 1.00 94.50 280 ALA A CA 1
ATOM 2164 C C . ALA A 1 280 ? 13.851 -2.646 7.670 1.00 94.50 280 ALA A C 1
ATOM 2166 O O . ALA A 1 280 ? 12.903 -2.923 6.949 1.00 94.50 280 ALA A O 1
ATOM 2167 N N . LEU A 1 281 ? 14.168 -1.390 7.996 1.00 95.06 281 LEU A N 1
ATOM 2168 C CA . LEU A 1 281 ? 13.398 -0.211 7.555 1.00 95.06 281 LEU A CA 1
ATOM 2169 C C . LEU A 1 281 ? 14.221 0.758 6.700 1.00 95.06 281 LEU A C 1
ATOM 2171 O O . LEU A 1 281 ? 13.696 1.736 6.172 1.00 95.06 281 LEU A O 1
ATOM 2175 N N . ARG A 1 282 ? 15.537 0.547 6.640 1.00 92.06 282 ARG A N 1
ATOM 2176 C CA . ARG A 1 282 ? 16.520 1.477 6.082 1.00 92.06 282 ARG A CA 1
ATOM 2177 C C . ARG A 1 282 ? 17.645 0.699 5.410 1.00 92.06 282 ARG A C 1
ATOM 2179 O O . ARG A 1 282 ? 17.733 -0.520 5.543 1.00 92.06 282 ARG A O 1
ATOM 2186 N N . ASP A 1 283 ? 18.501 1.444 4.717 1.00 89.31 283 ASP A N 1
ATOM 2187 C CA . ASP A 1 283 ? 19.752 0.960 4.126 1.00 89.31 283 ASP A CA 1
ATOM 2188 C C . ASP A 1 283 ? 19.577 -0.161 3.099 1.00 89.31 283 ASP A C 1
ATOM 2190 O O . ASP A 1 283 ? 20.471 -0.980 2.891 1.00 89.31 283 ASP A O 1
ATOM 2194 N N . TYR A 1 284 ? 18.444 -0.159 2.398 1.00 93.38 284 TYR A N 1
ATOM 2195 C CA . TYR A 1 284 ? 18.271 -1.020 1.239 1.00 93.38 284 TYR A CA 1
ATOM 2196 C C . TYR A 1 284 ? 19.278 -0.639 0.136 1.00 93.38 284 TYR A C 1
ATOM 2198 O O . TYR A 1 284 ? 19.710 0.527 0.048 1.00 93.38 284 TYR A O 1
ATOM 2206 N N . PRO A 1 285 ? 19.632 -1.590 -0.746 1.00 94.12 285 PRO A N 1
ATOM 2207 C CA . PRO A 1 285 ? 20.140 -1.271 -2.077 1.00 94.12 285 PRO A CA 1
ATOM 2208 C C . PRO A 1 285 ? 19.182 -0.318 -2.818 1.00 94.12 285 PRO A C 1
ATOM 2210 O O . PRO A 1 285 ? 18.057 -0.084 -2.381 1.00 94.12 285 PRO A O 1
ATOM 2213 N N . MET A 1 286 ? 19.607 0.246 -3.954 1.00 94.12 286 MET A N 1
ATOM 2214 C CA . MET A 1 286 ? 18.694 1.053 -4.780 1.00 94.12 286 MET A CA 1
ATOM 2215 C C . MET A 1 286 ? 17.466 0.231 -5.178 1.00 94.12 286 MET A C 1
ATOM 2217 O O . MET A 1 286 ? 16.348 0.730 -5.085 1.00 94.12 286 MET A O 1
ATOM 2221 N N . ILE A 1 287 ? 17.701 -1.018 -5.591 1.00 95.88 287 ILE A N 1
ATOM 2222 C CA . ILE A 1 287 ? 16.687 -2.034 -5.876 1.00 95.88 287 ILE A CA 1
ATOM 2223 C C . ILE A 1 287 ? 17.245 -3.382 -5.408 1.00 95.88 287 ILE A C 1
ATOM 2225 O O . ILE A 1 287 ? 18.395 -3.705 -5.717 1.00 95.88 287 ILE A O 1
ATOM 2229 N N . ASP A 1 288 ? 16.433 -4.146 -4.687 1.00 97.00 288 ASP A N 1
ATOM 2230 C CA . ASP A 1 288 ? 16.694 -5.519 -4.257 1.00 97.00 288 ASP A CA 1
ATOM 2231 C C . ASP A 1 288 ? 15.435 -6.368 -4.483 1.00 97.00 288 ASP A C 1
ATOM 2233 O O . ASP A 1 288 ? 14.428 -6.209 -3.790 1.00 97.00 288 ASP A O 1
ATOM 2237 N N . SER A 1 289 ? 15.471 -7.204 -5.518 1.00 96.06 289 SER A N 1
ATOM 2238 C CA . SER A 1 289 ? 14.363 -8.033 -5.987 1.00 96.06 289 SER A CA 1
ATOM 2239 C C . SER A 1 289 ? 14.899 -9.248 -6.745 1.00 96.06 289 SER A C 1
ATOM 2241 O O . SER A 1 289 ? 15.971 -9.185 -7.349 1.00 96.06 289 SER A O 1
ATOM 2243 N N . ASP A 1 290 ? 14.110 -10.321 -6.830 1.00 91.44 290 ASP A N 1
ATOM 2244 C CA . ASP A 1 290 ? 14.425 -11.491 -7.664 1.00 91.44 290 ASP A CA 1
ATOM 2245 C C . ASP A 1 290 ? 14.648 -11.128 -9.143 1.00 91.44 290 ASP A C 1
ATOM 2247 O O . ASP A 1 290 ? 15.328 -11.843 -9.881 1.00 91.44 290 ASP A O 1
ATOM 2251 N N . TRP A 1 291 ? 14.067 -10.014 -9.594 1.00 94.88 291 TRP A N 1
ATOM 2252 C CA . TRP A 1 291 ? 14.145 -9.562 -10.982 1.00 94.88 291 TRP A CA 1
ATOM 2253 C C . TRP A 1 291 ? 15.193 -8.492 -11.231 1.00 94.88 291 TRP A C 1
ATOM 2255 O O . TRP A 1 291 ? 15.587 -8.272 -12.376 1.00 94.88 291 TRP A O 1
ATOM 2265 N N . ALA A 1 292 ? 15.624 -7.790 -10.190 1.00 95.56 292 ALA A N 1
ATOM 2266 C CA . ALA A 1 292 ? 16.484 -6.638 -10.351 1.00 95.56 292 ALA A CA 1
ATOM 2267 C C . ALA A 1 292 ? 17.326 -6.388 -9.107 1.00 95.56 292 ALA A C 1
ATOM 2269 O O . ALA A 1 292 ? 16.832 -6.425 -7.984 1.00 95.56 292 ALA A O 1
ATOM 2270 N N . TYR A 1 293 ? 18.592 -6.050 -9.325 1.00 96.56 293 TYR A N 1
ATOM 2271 C CA . TYR A 1 293 ? 19.502 -5.666 -8.260 1.00 96.56 293 TYR A CA 1
ATOM 2272 C C . TYR A 1 293 ? 20.350 -4.466 -8.667 1.00 96.56 293 TYR A C 1
ATOM 2274 O O . TYR A 1 293 ? 20.927 -4.419 -9.757 1.00 96.56 293 TYR A O 1
ATOM 2282 N N . SER A 1 294 ? 20.469 -3.501 -7.764 1.00 95.94 294 SER A N 1
ATOM 2283 C CA . SER A 1 294 ? 21.386 -2.376 -7.902 1.00 95.94 294 SER A CA 1
ATOM 2284 C C . SER A 1 294 ? 21.841 -1.910 -6.533 1.00 95.94 294 SER A C 1
ATOM 2286 O O . SER A 1 294 ? 21.034 -1.457 -5.720 1.00 95.94 294 SER A O 1
ATOM 2288 N N . GLU A 1 295 ? 23.153 -1.896 -6.313 1.00 94.38 295 GLU A N 1
ATOM 2289 C CA . GLU A 1 295 ? 23.728 -1.153 -5.195 1.00 94.38 295 GLU A CA 1
ATOM 2290 C C . GLU A 1 295 ? 23.368 0.331 -5.319 1.00 94.38 295 GLU A C 1
ATOM 2292 O O . GLU A 1 295 ? 23.291 0.884 -6.427 1.00 94.38 295 GLU A O 1
ATOM 2297 N N . TYR A 1 296 ? 23.139 0.972 -4.174 1.00 90.44 296 TYR A N 1
ATOM 2298 C CA . TYR A 1 296 ? 22.842 2.397 -4.124 1.00 90.44 296 TYR A CA 1
ATOM 2299 C C . TYR A 1 296 ? 24.026 3.215 -4.660 1.00 90.44 296 TYR A C 1
ATOM 2301 O O . TYR A 1 296 ? 25.172 2.939 -4.323 1.00 90.44 296 TYR A O 1
ATOM 2309 N N . ASP A 1 297 ? 23.739 4.203 -5.513 1.00 88.00 297 ASP A N 1
ATOM 2310 C CA . ASP A 1 297 ? 24.723 5.093 -6.162 1.00 88.00 297 ASP A CA 1
ATOM 2311 C C . ASP A 1 297 ? 25.747 4.402 -7.095 1.00 88.00 297 ASP A C 1
ATOM 2313 O O . ASP A 1 297 ? 26.710 5.014 -7.549 1.00 88.00 297 ASP A O 1
ATOM 2317 N N . SER A 1 298 ? 25.535 3.132 -7.454 1.00 91.81 298 SER A N 1
ATOM 2318 C CA . SER A 1 298 ? 26.453 2.405 -8.350 1.00 91.81 298 SER A CA 1
ATOM 2319 C C . SER A 1 298 ? 26.324 2.795 -9.828 1.00 91.81 298 SER A C 1
ATOM 2321 O O . SER A 1 298 ? 27.224 2.532 -10.629 1.00 91.81 298 SER A O 1
ATOM 2323 N N . GLY A 1 299 ? 25.181 3.370 -10.220 1.00 90.94 299 GLY A N 1
ATOM 2324 C CA . GLY A 1 299 ? 24.830 3.606 -11.622 1.00 90.94 299 GLY A CA 1
ATOM 2325 C C . GLY A 1 299 ? 24.642 2.322 -12.442 1.00 90.94 299 GLY A C 1
ATOM 2326 O O . GLY A 1 299 ? 24.580 2.408 -13.666 1.00 90.94 299 GLY A O 1
ATOM 2327 N N . ARG A 1 300 ? 24.560 1.144 -11.805 1.00 94.44 300 ARG A N 1
ATOM 2328 C CA . ARG A 1 300 ? 24.459 -0.162 -12.468 1.00 94.44 300 ARG A CA 1
ATOM 2329 C C . ARG A 1 300 ? 23.232 -0.930 -11.986 1.00 94.44 300 ARG A C 1
ATOM 2331 O O . ARG A 1 300 ? 23.182 -1.347 -10.836 1.00 94.44 300 ARG A O 1
ATOM 2338 N N . LEU A 1 301 ? 22.317 -1.219 -12.904 1.00 95.12 301 LEU A N 1
ATOM 2339 C CA . LEU A 1 301 ? 21.132 -2.037 -12.665 1.00 95.12 301 LEU A CA 1
ATOM 2340 C C . LEU A 1 301 ? 21.279 -3.391 -13.361 1.00 95.12 301 LEU A C 1
ATOM 2342 O O . LEU A 1 301 ? 21.306 -3.458 -14.590 1.00 95.12 301 LEU A O 1
ATOM 2346 N N . ALA A 1 302 ? 21.378 -4.463 -12.582 1.00 95.88 302 ALA A N 1
ATOM 2347 C CA . ALA A 1 302 ? 21.295 -5.827 -13.084 1.00 95.88 302 ALA A CA 1
ATOM 2348 C C . ALA A 1 302 ? 19.828 -6.265 -13.127 1.00 95.88 302 ALA A C 1
ATOM 2350 O O . ALA A 1 302 ? 19.101 -6.070 -12.159 1.00 95.88 302 ALA A O 1
ATOM 2351 N N . LEU A 1 303 ? 19.413 -6.853 -14.242 1.00 96.12 303 LEU A N 1
ATOM 2352 C CA . LEU A 1 303 ? 18.100 -7.443 -14.466 1.00 96.12 303 LEU A CA 1
ATOM 2353 C C . LEU A 1 303 ? 18.267 -8.947 -14.652 1.00 96.12 303 LEU A C 1
ATOM 2355 O O . LEU A 1 303 ? 19.157 -9.368 -15.396 1.00 96.12 303 LEU A O 1
ATOM 2359 N N . CYS A 1 304 ? 17.396 -9.728 -14.027 1.00 93.62 304 CYS A N 1
ATOM 2360 C CA . CYS A 1 304 ? 17.430 -11.185 -14.040 1.00 93.62 304 CYS A CA 1
ATOM 2361 C C . CYS A 1 304 ? 16.043 -11.738 -14.372 1.00 93.62 304 CYS A C 1
ATOM 2363 O O . CYS A 1 304 ? 15.057 -11.382 -13.732 1.00 93.62 304 CYS A O 1
ATOM 2365 N N . ARG A 1 305 ? 15.953 -12.636 -15.355 1.00 90.44 305 ARG A N 1
ATOM 2366 C CA . ARG A 1 305 ? 14.730 -13.397 -15.634 1.00 90.44 305 ARG A CA 1
ATOM 2367 C C . ARG A 1 305 ? 15.085 -14.826 -16.025 1.00 90.44 305 ARG A C 1
ATOM 2369 O O . ARG A 1 305 ? 15.538 -15.074 -17.140 1.00 90.44 305 ARG A O 1
ATOM 2376 N N . GLY A 1 306 ? 14.856 -15.773 -15.115 1.00 86.19 306 GLY A N 1
ATOM 2377 C CA . GLY A 1 306 ? 15.357 -17.138 -15.289 1.00 86.19 306 GLY A CA 1
ATOM 2378 C C . GLY A 1 306 ? 16.879 -17.120 -15.459 1.00 86.19 306 GLY A C 1
ATOM 2379 O O . GLY A 1 306 ? 17.575 -16.535 -14.635 1.00 86.19 306 GLY A O 1
ATOM 2380 N N . ASP A 1 307 ? 17.375 -17.693 -16.557 1.00 87.38 307 ASP A N 1
ATOM 2381 C CA . ASP A 1 307 ? 18.808 -17.707 -16.888 1.00 87.38 307 ASP A CA 1
ATOM 2382 C C . ASP A 1 307 ? 19.277 -16.453 -17.660 1.00 87.38 307 ASP A C 1
ATOM 2384 O O . ASP A 1 307 ? 20.475 -16.275 -17.897 1.00 87.38 307 ASP A O 1
ATOM 2388 N N . GLU A 1 308 ? 18.359 -15.576 -18.086 1.00 90.69 308 GLU A N 1
ATOM 2389 C CA . GLU A 1 308 ? 18.703 -14.347 -18.804 1.00 90.69 308 GLU A CA 1
ATOM 2390 C C . GLU A 1 308 ? 19.131 -13.254 -17.819 1.00 90.69 308 GLU A C 1
ATOM 2392 O O . GLU A 1 308 ? 18.416 -12.934 -16.867 1.00 90.69 308 GLU A O 1
ATOM 2397 N N . THR A 1 309 ? 20.286 -12.639 -18.082 1.00 91.19 309 THR A N 1
ATOM 2398 C CA . THR A 1 309 ? 20.768 -11.475 -17.332 1.00 91.19 309 THR A CA 1
ATOM 2399 C C . THR A 1 309 ? 21.089 -10.320 -18.270 1.00 91.19 309 THR A C 1
ATOM 2401 O O . THR A 1 309 ? 21.662 -10.500 -19.347 1.00 91.19 309 THR A O 1
ATOM 2404 N N . HIS A 1 310 ? 20.724 -9.107 -17.864 1.00 93.81 310 HIS A N 1
ATOM 2405 C CA . HIS A 1 310 ? 21.008 -7.884 -18.609 1.00 93.81 310 HIS A CA 1
ATOM 2406 C C . HIS A 1 310 ? 21.454 -6.784 -17.651 1.00 93.81 310 HIS A C 1
ATOM 2408 O O . HIS A 1 310 ? 20.891 -6.632 -16.575 1.00 93.81 310 HIS A O 1
ATOM 2414 N N . THR A 1 311 ? 22.471 -6.005 -18.018 1.00 94.69 311 THR A N 1
ATOM 2415 C CA . THR A 1 311 ? 22.954 -4.895 -17.185 1.00 94.69 311 THR A CA 1
ATOM 2416 C C . THR A 1 311 ? 22.715 -3.568 -17.887 1.00 94.69 311 THR A C 1
ATOM 2418 O O . THR A 1 311 ? 23.174 -3.369 -19.010 1.00 94.69 311 THR A O 1
ATOM 2421 N N . ILE A 1 312 ? 22.035 -2.654 -17.200 1.00 92.19 312 ILE A N 1
ATOM 2422 C CA . ILE A 1 312 ? 21.830 -1.270 -17.623 1.00 92.19 312 ILE A CA 1
ATOM 2423 C C . ILE A 1 312 ? 22.786 -0.373 -16.832 1.00 92.19 312 ILE A C 1
ATOM 2425 O O . ILE A 1 312 ? 22.870 -0.465 -15.607 1.00 92.19 312 ILE A O 1
ATOM 2429 N N . TYR A 1 313 ? 23.481 0.518 -17.536 1.00 91.69 313 TYR A N 1
ATOM 2430 C CA . TYR A 1 313 ? 24.325 1.552 -16.940 1.00 91.69 313 TYR A CA 1
ATOM 2431 C C . TYR A 1 313 ? 23.607 2.899 -17.044 1.00 91.69 313 TYR A C 1
ATOM 2433 O O . TYR A 1 313 ? 23.333 3.374 -18.142 1.00 91.69 313 TYR A O 1
ATOM 2441 N N . LEU A 1 314 ? 23.268 3.492 -15.899 1.00 82.12 314 LEU A N 1
ATOM 2442 C CA . LEU A 1 314 ? 22.486 4.731 -15.784 1.00 82.12 314 LEU A CA 1
ATOM 2443 C C . LEU A 1 314 ? 23.358 5.999 -15.797 1.00 82.12 314 LEU A C 1
ATOM 2445 O O . LEU A 1 314 ? 22.841 7.110 -15.748 1.00 82.12 314 LEU A O 1
ATOM 2449 N N . ASN A 1 315 ? 24.679 5.833 -15.826 1.00 71.12 315 ASN A N 1
ATOM 2450 C CA . ASN A 1 315 ? 25.682 6.895 -15.782 1.00 71.12 315 ASN A CA 1
ATOM 2451 C C . ASN A 1 315 ? 26.373 7.151 -17.137 1.00 71.12 315 ASN A C 1
ATOM 2453 O O . ASN A 1 315 ? 27.436 7.776 -17.153 1.00 71.12 315 ASN A O 1
ATOM 2457 N N . GLN A 1 316 ? 25.800 6.658 -18.241 1.00 49.25 316 GLN A N 1
ATOM 2458 C CA . GLN A 1 316 ? 26.309 6.847 -19.606 1.00 49.25 316 GLN A CA 1
ATOM 2459 C C . GLN A 1 316 ? 25.534 7.918 -20.370 1.00 49.25 316 GLN A C 1
ATOM 2461 O O . GLN A 1 316 ? 24.290 7.954 -20.241 1.00 49.25 316 GLN A O 1
#

Nearest PDB structures (foldseek):
  4e0e-assembly2_D  TM=3.319E-01  e=2.553E-01  Bacteroides thetaiotaomicron VPI-5482
  7znz-assembly1_A  TM=2.332E-01  e=1.315E-01  Akkermansia muciniphila ATCC BAA-835
  5mhf-assembly2_B  TM=1.981E-01  e=5.349E+00  Mus musculus
  5mhf-assembly3_C  TM=1.530E-01  e=1.870E+00  Mus musculus
  5mhf-assembly4_D  TM=1.499E-01  e=2.089E+00  Mus musculus

Mean predicted aligned error: 4.75 Å

Radius of gyration: 19.84 Å; Cα contacts (8 Å, |Δi|>4): 766; chains: 1; bounding box: 48×46×58 Å

Foldseek 3Di:
DQQDQCQLVCCQQAVGGHPPHHPHPPNNVCCVPDPDHPPVLVNCVSPDLADWKKKWAWDDDDPDPDAATFTKIWTDHSFKIKMAGAQHPFFDFWFADFGIWIAGPPRDIKGKEFALEDDDDPVRGVHPRGTYRGAFRWDDDHQKIKTKHQDDPSTFKMKMFAQPVQFPDWDWQQAAQEAWTWIWTHDDFKIKIKTKRNYWDQACDDPCHNGMTIDRDSIMMIMMGMDGCVVQVDRVSVSCQGRHWDWDDDPQKIWTQHPPQGTWIDGRPDQTDTVNHGDDNDDDANMDMPAWGHGHPPQWIWGDDPPDIDIGRNPD

Solvent-accessible surface area (backbone atoms only — not comparable to full-atom values): 16702 Å² total; per-residue (Å²): 104,60,57,37,48,58,23,31,37,38,27,73,72,68,73,48,70,27,81,66,69,36,80,44,68,62,62,38,51,54,50,74,75,43,90,72,70,82,56,67,68,59,45,52,60,75,68,58,62,75,61,72,45,57,37,36,31,39,40,82,81,80,87,77,84,82,71,84,62,48,24,29,43,39,26,35,43,60,36,37,33,36,33,36,34,23,58,48,63,50,59,40,69,37,46,67,63,83,52,41,40,40,38,41,57,95,74,41,63,34,39,59,28,18,28,56,40,92,52,79,50,91,92,48,51,17,5,44,72,42,8,14,46,32,27,37,35,26,48,69,56,72,56,36,34,37,39,27,39,57,56,49,97,76,36,69,41,38,36,33,45,41,53,57,90,76,38,80,43,77,46,70,80,38,62,36,43,64,69,32,26,30,35,36,38,28,35,93,51,14,37,41,39,41,33,22,52,82,30,67,44,69,35,82,59,76,100,48,41,61,27,25,39,38,27,68,58,60,60,39,41,37,39,36,42,54,50,35,36,92,82,45,73,36,71,66,49,44,54,52,47,58,34,69,22,50,40,48,77,56,97,64,25,36,40,34,45,39,84,87,72,38,44,35,35,35,44,78,84,45,82,37,22,47,68,83,40,73,60,83,58,67,89,58,35,33,31,44,34,86,48,31,42,18,60,62,93,62,44,45,40,40,36,40,57,90,92,49,73,50,77,47,66,75,80,118

pLDDT: mean 92.79, std 9.01, range [49.25, 98.94]

Sequence (316 aa):
PDFEGTSATCWLAWGTGSLSKGTSGMCPVTMATSAYRAPAILTSMALDDESVVESRERQGYHRMATAEHANLIVYRTPDYLISGVQDLRKGEYESSTHVAQVTLHNKVVLFWSCPHTMGEGSGLRPDYWSGHTTLPRVIQHQNVMSLTWRLSDIAWMTHCFFEQNKFDEVRLDVAAQGTGTWAFARVGKGYVGIWSQNGYVVGERGQYAGRELQCYADENTWLVECGREADYGSFDAFCQALSGARIDVADGAVTYESPSAGTFVTGWDATPTIQGQPIALRDYPMIDSDWAYSEYDSGRLALCRGDETHTIYLNQ